Protein AF-A0A7X9HIR2-F1 (afdb_monomer)

Solvent-accessible surface area (backbone atoms only — not comparable to full-atom values): 11780 Å² total; per-residue (Å²): 135,84,83,78,77,83,75,76,78,82,76,54,71,68,56,54,49,52,51,52,50,50,50,48,51,51,51,52,52,48,46,69,74,40,45,84,54,50,58,45,48,54,49,11,54,54,50,23,62,62,45,44,62,55,25,50,51,46,19,71,75,68,69,45,57,67,62,59,24,42,50,50,53,53,50,53,51,51,51,50,51,52,50,52,46,51,56,50,51,51,51,52,51,51,53,54,48,53,50,52,51,49,52,51,51,52,52,53,48,52,43,51,55,50,53,57,48,48,72,47,69,50,71,62,80,98,44,80,47,63,63,75,66,57,67,58,56,47,53,51,54,52,59,66,46,52,60,56,55,51,50,56,51,49,50,53,50,48,53,52,51,49,51,53,53,51,48,54,52,50,49,50,20,51,49,55,13,48,52,54,50,55,69,48,70,82,48,84,86,62,82,85,67,85,80,66,91,85,55,67,68,65,62,60,72,78,107

Structure (mmCIF, N/CA/C/O backbone):
data_AF-A0A7X9HIR2-F1
#
_entry.id   AF-A0A7X9HIR2-F1
#
loop_
_atom_site.group_PDB
_atom_site.id
_atom_site.type_symbol
_atom_site.label_atom_id
_atom_site.label_alt_id
_atom_site.label_comp_id
_atom_site.label_asym_id
_atom_site.label_entity_id
_atom_site.label_seq_id
_atom_site.pdbx_PDB_ins_code
_atom_site.Cartn_x
_atom_site.Cartn_y
_atom_site.Cartn_z
_atom_site.occupancy
_atom_site.B_iso_or_equiv
_atom_site.auth_seq_id
_atom_site.auth_comp_id
_atom_site.auth_asym_id
_atom_site.auth_atom_id
_atom_site.pdbx_PDB_model_num
ATOM 1 N N . MET A 1 1 ? 48.946 3.876 -47.981 1.00 42.81 1 MET A N 1
ATOM 2 C CA . MET A 1 1 ? 48.935 4.776 -46.813 1.00 42.81 1 MET A CA 1
ATOM 3 C C . MET A 1 1 ? 48.193 3.998 -45.749 1.00 42.81 1 MET A C 1
ATOM 5 O O . MET A 1 1 ? 47.007 3.773 -45.919 1.00 42.81 1 MET A O 1
ATOM 9 N N . GLU A 1 2 ? 48.935 3.411 -44.814 1.00 46.69 2 GLU A N 1
ATOM 10 C CA . GLU A 1 2 ? 48.408 2.458 -43.832 1.00 46.69 2 GLU A CA 1
ATOM 11 C C . GLU A 1 2 ? 47.731 3.237 -42.696 1.00 46.69 2 GLU A C 1
ATOM 13 O O . GLU A 1 2 ? 48.403 3.999 -41.993 1.00 46.69 2 GLU A O 1
ATOM 18 N N . ASP A 1 3 ? 46.418 3.076 -42.529 1.00 51.34 3 ASP A N 1
ATOM 19 C CA . ASP A 1 3 ? 45.686 3.624 -41.388 1.00 51.34 3 ASP A CA 1
ATOM 20 C C . ASP A 1 3 ? 46.125 2.889 -40.116 1.00 51.34 3 ASP A C 1
ATOM 22 O O . ASP A 1 3 ? 45.810 1.719 -39.896 1.00 51.34 3 ASP A O 1
ATOM 26 N N . LYS A 1 4 ? 46.897 3.574 -39.266 1.00 51.81 4 LYS A N 1
ATOM 27 C CA . LYS A 1 4 ? 47.210 3.095 -37.918 1.00 51.81 4 LYS A CA 1
ATOM 28 C C . LYS A 1 4 ? 45.944 3.164 -37.072 1.00 51.81 4 LYS A C 1
ATOM 30 O O . LYS A 1 4 ? 45.577 4.236 -36.595 1.00 51.81 4 LYS A O 1
ATOM 35 N N . GLU A 1 5 ? 45.318 2.013 -36.848 1.00 58.28 5 GLU A N 1
ATOM 36 C CA . GLU A 1 5 ? 44.303 1.850 -35.812 1.00 58.28 5 GLU A CA 1
ATOM 37 C C . GLU A 1 5 ? 44.867 2.333 -34.466 1.00 58.28 5 GLU A C 1
ATOM 39 O O . GLU A 1 5 ? 45.879 1.836 -33.962 1.00 58.28 5 GLU A O 1
ATOM 44 N N . THR A 1 6 ? 44.240 3.354 -33.886 1.00 54.66 6 THR A N 1
ATOM 45 C CA . THR A 1 6 ? 44.627 3.914 -32.590 1.00 54.66 6 THR A CA 1
ATOM 46 C C . THR A 1 6 ? 44.191 2.965 -31.476 1.00 54.66 6 THR A C 1
ATOM 48 O O . THR A 1 6 ? 43.109 3.101 -30.904 1.00 54.66 6 THR A O 1
ATOM 51 N N . ILE A 1 7 ? 45.032 1.975 -31.178 1.00 63.53 7 ILE A N 1
ATOM 52 C CA . ILE A 1 7 ? 44.844 1.053 -30.057 1.00 63.53 7 ILE A CA 1
ATOM 53 C C . ILE A 1 7 ? 44.971 1.862 -28.760 1.00 63.53 7 ILE A C 1
ATOM 55 O O . ILE A 1 7 ? 46.018 2.441 -28.468 1.00 63.53 7 ILE A O 1
ATOM 59 N N . SER A 1 8 ? 43.879 1.939 -27.999 1.00 57.78 8 SER A N 1
ATOM 60 C CA . SER A 1 8 ? 43.839 2.678 -26.734 1.00 57.78 8 SER A CA 1
ATOM 61 C C . SER A 1 8 ? 44.830 2.070 -25.728 1.00 57.78 8 SER A C 1
ATOM 63 O O . SER A 1 8 ? 44.854 0.846 -25.571 1.00 57.78 8 SER A O 1
ATOM 65 N N . PRO A 1 9 ? 45.656 2.879 -25.039 1.00 73.31 9 PRO A N 1
ATOM 66 C CA . PRO A 1 9 ? 46.687 2.366 -24.145 1.00 73.31 9 PRO A CA 1
ATOM 67 C C . PRO A 1 9 ? 46.076 1.606 -22.952 1.00 73.31 9 PRO A C 1
ATOM 69 O O . PRO A 1 9 ? 45.093 2.071 -22.361 1.00 73.31 9 PRO A O 1
ATOM 72 N N . PRO A 1 10 ? 46.644 0.447 -22.561 1.00 73.38 10 PRO A N 1
ATOM 73 C CA . PRO A 1 10 ? 46.116 -0.351 -21.463 1.00 73.38 10 PRO A CA 1
ATOM 74 C C . PRO A 1 10 ? 46.266 0.398 -20.136 1.00 73.38 10 PRO A C 1
ATOM 76 O O . PRO A 1 10 ? 47.338 0.899 -19.800 1.00 73.38 10 PRO A O 1
ATOM 79 N N . TRP A 1 11 ? 45.178 0.474 -19.368 1.00 79.62 11 TRP A N 1
ATOM 80 C CA . TRP A 1 11 ? 45.161 1.218 -18.109 1.00 79.62 11 TRP A CA 1
ATOM 81 C C . TRP A 1 11 ? 46.137 0.623 -17.079 1.00 79.62 11 TRP A C 1
ATOM 83 O O . TRP A 1 11 ? 46.172 -0.607 -16.928 1.00 79.62 11 TRP A O 1
ATOM 93 N N . PRO A 1 12 ? 46.863 1.463 -16.312 1.00 84.38 12 PRO A N 1
ATOM 94 C CA . PRO A 1 12 ? 47.686 1.010 -15.195 1.00 84.38 12 PRO A CA 1
ATOM 95 C C . PRO A 1 12 ? 46.851 0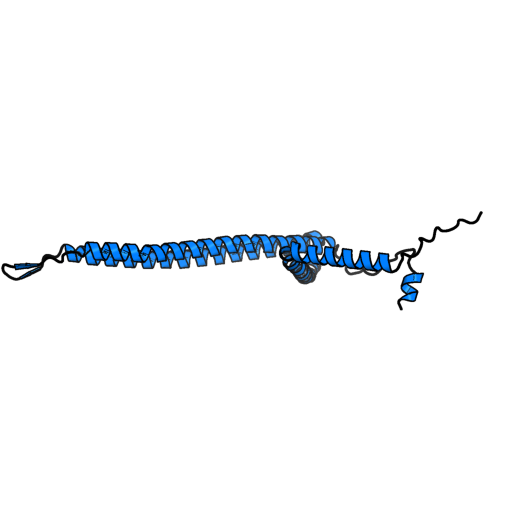.233 -14.169 1.00 84.38 12 PRO A C 1
ATOM 97 O O . PRO A 1 12 ? 45.698 0.580 -13.900 1.00 84.38 12 PRO A O 1
ATOM 100 N N . ASN A 1 13 ? 47.436 -0.797 -13.552 1.00 83.25 13 ASN A N 1
ATOM 101 C CA . ASN A 1 13 ? 46.717 -1.663 -12.608 1.00 83.25 13 ASN A CA 1
ATOM 102 C C . ASN A 1 13 ? 46.154 -0.877 -11.405 1.00 83.25 13 ASN A C 1
ATOM 104 O O . ASN A 1 13 ? 45.033 -1.125 -10.967 1.00 83.25 13 ASN A O 1
ATOM 108 N N . SER A 1 14 ? 46.880 0.145 -10.941 1.00 85.50 14 SER A N 1
ATOM 109 C CA . SER A 1 14 ? 46.438 1.058 -9.880 1.00 85.50 14 SER A CA 1
ATOM 110 C C . SER A 1 14 ? 45.197 1.869 -10.271 1.00 85.50 14 SER A C 1
ATOM 112 O O . SER A 1 14 ? 44.303 2.056 -9.450 1.00 85.50 14 SER A O 1
ATOM 114 N N . THR A 1 15 ? 45.097 2.303 -11.534 1.00 88.38 15 THR A N 1
ATOM 115 C CA . THR A 1 15 ? 43.920 3.016 -12.057 1.00 88.38 15 THR A CA 1
ATOM 116 C C . THR A 1 15 ? 42.713 2.090 -12.123 1.00 88.38 15 THR A C 1
ATOM 118 O O . THR A 1 15 ? 41.628 2.475 -11.700 1.00 88.38 15 THR A O 1
ATOM 121 N N . LYS A 1 16 ? 42.897 0.842 -12.575 1.00 88.44 16 LYS A N 1
ATOM 122 C CA . LYS A 1 16 ? 41.829 -0.172 -12.563 1.00 88.44 16 LYS A CA 1
ATOM 123 C C . LYS A 1 16 ? 41.319 -0.431 -11.145 1.00 88.44 16 LYS A C 1
ATOM 125 O O . LYS A 1 16 ? 40.111 -0.480 -10.941 1.00 88.44 16 LYS A O 1
ATOM 130 N N . MET A 1 17 ? 42.224 -0.542 -10.170 1.00 91.94 17 MET A N 1
ATOM 131 C CA . MET A 1 17 ? 41.868 -0.786 -8.770 1.00 91.94 17 MET A CA 1
ATOM 132 C C . MET A 1 17 ? 41.121 0.402 -8.152 1.00 91.94 17 MET A C 1
ATOM 134 O O . MET A 1 17 ? 40.104 0.209 -7.492 1.00 91.94 17 MET A O 1
ATOM 138 N N . LEU A 1 18 ? 41.574 1.631 -8.423 1.00 94.38 18 LEU A N 1
ATOM 139 C CA . LEU A 1 18 ? 40.907 2.850 -7.969 1.00 94.38 18 LEU A CA 1
ATOM 140 C C . LEU A 1 18 ? 39.507 2.990 -8.578 1.00 94.38 18 LEU A C 1
ATOM 142 O O . LEU A 1 18 ? 38.557 3.281 -7.856 1.00 94.38 18 LEU A O 1
ATOM 146 N N . VAL A 1 19 ? 39.358 2.749 -9.883 1.00 94.06 19 VAL A N 1
ATOM 147 C CA . VAL A 1 19 ? 38.056 2.792 -10.566 1.00 94.06 19 VAL A CA 1
ATOM 148 C C . VAL A 1 19 ? 37.128 1.705 -10.031 1.00 94.06 19 VAL A C 1
ATOM 150 O O . VAL A 1 19 ? 35.981 2.006 -9.717 1.00 94.06 19 VAL A O 1
ATOM 153 N N . ALA A 1 20 ? 37.613 0.472 -9.860 1.00 93.81 20 ALA A N 1
ATOM 154 C CA . ALA A 1 20 ? 36.819 -0.621 -9.302 1.00 93.81 20 ALA A CA 1
ATOM 155 C C . ALA A 1 20 ? 36.354 -0.316 -7.870 1.00 93.81 20 ALA A C 1
ATOM 157 O O . ALA A 1 20 ? 35.182 -0.506 -7.559 1.00 93.81 20 ALA A O 1
ATOM 158 N N . LEU A 1 21 ? 37.238 0.217 -7.020 1.00 96.19 21 LEU A N 1
ATOM 159 C CA . LEU A 1 21 ? 36.894 0.610 -5.654 1.00 96.19 21 LEU A CA 1
ATOM 160 C C . LEU A 1 21 ? 35.890 1.767 -5.638 1.00 96.19 21 LEU A C 1
ATOM 162 O O . LEU A 1 21 ? 34.917 1.730 -4.892 1.00 96.19 21 LEU A O 1
ATOM 166 N N . THR A 1 22 ? 36.091 2.771 -6.490 1.00 96.12 22 THR A N 1
ATOM 167 C CA . THR A 1 22 ? 35.182 3.921 -6.596 1.00 96.12 22 THR A CA 1
ATOM 168 C C . THR A 1 22 ? 33.803 3.473 -7.076 1.00 96.12 22 THR A C 1
ATOM 170 O O . THR A 1 22 ? 32.791 3.863 -6.501 1.00 96.12 22 THR A O 1
ATOM 173 N N . LEU A 1 23 ? 33.747 2.593 -8.078 1.00 96.31 23 LEU A N 1
ATOM 174 C CA . LEU A 1 23 ? 32.507 2.018 -8.593 1.00 96.31 23 LEU A CA 1
ATOM 175 C C . LEU A 1 23 ? 31.813 1.135 -7.548 1.00 96.31 23 LEU A C 1
ATOM 177 O O . LEU A 1 23 ? 30.598 1.219 -7.406 1.00 96.31 23 LEU A O 1
ATOM 181 N N . LEU A 1 24 ? 32.566 0.357 -6.764 1.00 97.12 24 LEU A N 1
ATOM 182 C CA . LEU A 1 24 ? 32.036 -0.417 -5.640 1.00 97.12 24 LEU A CA 1
ATOM 183 C C . LEU A 1 24 ? 31.419 0.495 -4.571 1.00 97.12 24 LEU A C 1
ATOM 185 O O . LEU A 1 24 ? 30.309 0.232 -4.120 1.00 97.12 24 LEU A O 1
ATOM 189 N N . VAL A 1 25 ? 32.099 1.583 -4.196 1.00 97.19 25 VAL A N 1
ATOM 190 C CA . VAL A 1 25 ? 31.575 2.568 -3.235 1.00 97.19 25 VAL A CA 1
ATOM 191 C C . VAL A 1 25 ? 30.314 3.239 -3.776 1.00 97.19 25 VAL A C 1
ATOM 193 O O . VAL A 1 25 ? 29.342 3.365 -3.037 1.00 97.19 25 VAL A O 1
ATOM 196 N N . ILE A 1 26 ? 30.287 3.615 -5.060 1.00 96.25 26 ILE A N 1
ATOM 197 C CA . ILE A 1 26 ? 29.095 4.186 -5.703 1.00 96.25 26 ILE A CA 1
ATOM 198 C C . ILE A 1 26 ? 27.945 3.178 -5.688 1.00 96.25 26 ILE A C 1
ATOM 200 O O . ILE A 1 26 ? 26.847 3.536 -5.275 1.00 96.25 26 ILE A O 1
ATOM 204 N N . LEU A 1 27 ? 28.178 1.925 -6.087 1.00 94.44 27 LEU A N 1
ATOM 205 C CA . LEU A 1 27 ? 27.151 0.883 -6.081 1.00 94.44 27 LEU A CA 1
ATOM 206 C C . LEU A 1 27 ? 26.644 0.589 -4.668 1.00 94.44 27 LEU A C 1
ATOM 208 O O . LEU A 1 27 ? 25.438 0.478 -4.482 1.00 94.44 27 LEU A O 1
ATOM 212 N N . ALA A 1 28 ? 27.526 0.511 -3.670 1.00 93.81 28 ALA A N 1
ATOM 213 C CA . ALA A 1 28 ? 27.140 0.318 -2.275 1.00 93.81 28 ALA A CA 1
ATOM 214 C C . ALA A 1 28 ? 26.328 1.510 -1.746 1.00 93.81 28 ALA A C 1
ATOM 216 O O . ALA A 1 28 ? 25.286 1.320 -1.122 1.00 93.81 28 ALA A O 1
ATOM 217 N N . ALA A 1 29 ? 26.752 2.741 -2.047 1.00 93.56 29 ALA A N 1
ATOM 218 C CA . ALA A 1 29 ? 26.019 3.949 -1.687 1.00 93.56 29 ALA A CA 1
ATOM 219 C C . ALA A 1 29 ? 24.641 3.996 -2.363 1.00 93.56 29 ALA A C 1
ATOM 221 O O . ALA A 1 29 ? 23.653 4.332 -1.715 1.00 93.56 29 ALA A O 1
ATOM 222 N N . LEU A 1 30 ? 24.556 3.613 -3.639 1.00 91.19 30 LEU A N 1
ATOM 223 C CA . LEU A 1 30 ? 23.308 3.540 -4.397 1.00 91.19 30 LEU A CA 1
ATOM 224 C C . LEU A 1 30 ? 22.403 2.438 -3.831 1.00 91.19 30 LEU A C 1
ATOM 226 O O . LEU A 1 30 ? 21.223 2.678 -3.600 1.00 91.19 30 LEU A O 1
ATOM 230 N N . PHE A 1 31 ? 22.954 1.272 -3.503 1.00 90.25 31 PHE A N 1
ATOM 231 C CA . PHE A 1 31 ? 22.222 0.182 -2.865 1.00 90.25 31 PHE A CA 1
ATOM 232 C C . PHE A 1 31 ? 21.626 0.614 -1.522 1.00 90.25 31 PHE A C 1
ATOM 234 O O . PHE A 1 31 ? 20.430 0.455 -1.307 1.00 90.25 31 PHE A O 1
ATOM 241 N N . ILE A 1 32 ? 22.416 1.246 -0.650 1.00 91.19 32 ILE A N 1
ATOM 242 C CA . ILE A 1 32 ? 21.943 1.749 0.649 1.00 91.19 32 ILE A CA 1
ATOM 243 C C . ILE A 1 32 ? 20.901 2.860 0.457 1.00 91.19 32 ILE A C 1
ATOM 245 O O . ILE A 1 32 ? 19.873 2.872 1.132 1.00 91.19 32 ILE A O 1
ATOM 249 N N . ARG A 1 33 ? 21.134 3.788 -0.480 1.00 91.44 33 ARG A N 1
ATOM 250 C CA . ARG A 1 33 ? 20.247 4.934 -0.727 1.00 91.44 33 ARG A CA 1
ATOM 251 C C . ARG A 1 33 ? 18.909 4.527 -1.342 1.00 91.44 33 ARG A C 1
ATOM 253 O O . ARG A 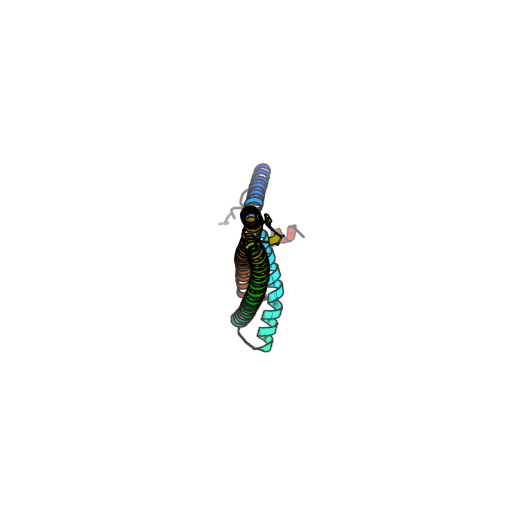1 33 ? 17.895 5.139 -1.017 1.00 91.44 33 ARG A O 1
ATOM 260 N N . PHE A 1 34 ? 18.906 3.525 -2.220 1.00 90.00 34 PHE A N 1
ATOM 261 C CA . PHE A 1 34 ? 17.743 3.108 -3.008 1.00 90.00 34 PHE A CA 1
ATOM 262 C C . PHE A 1 34 ? 17.191 1.731 -2.615 1.00 90.00 34 PHE A C 1
ATOM 264 O O . PHE A 1 34 ? 16.323 1.215 -3.317 1.00 90.00 34 PHE A O 1
ATOM 271 N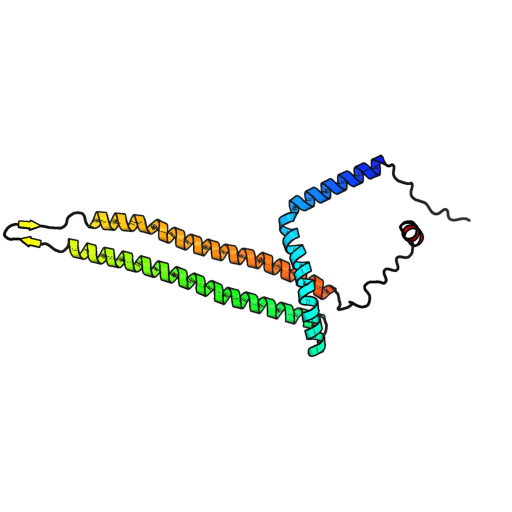 N . ASN A 1 35 ? 17.610 1.152 -1.484 1.00 87.69 35 ASN A N 1
ATOM 272 C CA . ASN A 1 35 ? 17.133 -0.159 -1.020 1.00 87.69 35 ASN A CA 1
ATOM 273 C C . ASN A 1 35 ? 15.594 -0.262 -0.988 1.00 87.69 35 ASN A C 1
ATOM 275 O O . ASN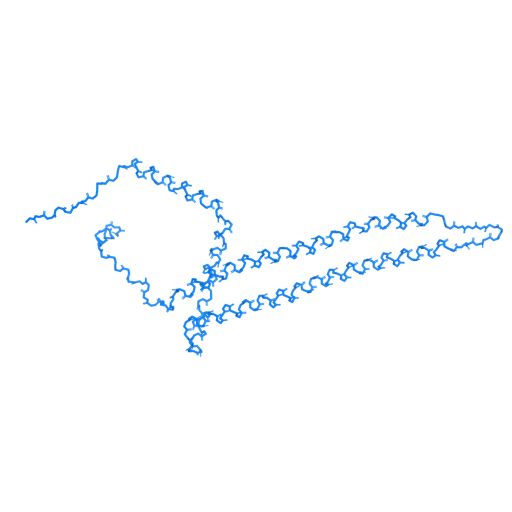 A 1 35 ? 15.021 -1.267 -1.403 1.00 87.69 35 ASN A O 1
ATOM 279 N N . ASN A 1 36 ? 14.918 0.824 -0.594 1.00 87.81 36 ASN A N 1
ATOM 280 C CA . ASN A 1 36 ? 13.454 0.899 -0.551 1.00 87.81 36 ASN A CA 1
ATOM 281 C C . ASN A 1 36 ? 12.784 0.757 -1.931 1.00 87.81 36 ASN A C 1
ATOM 283 O O . ASN A 1 36 ? 11.625 0.370 -1.999 1.00 87.81 36 ASN A O 1
ATOM 287 N N . VAL A 1 37 ? 13.490 1.068 -3.023 1.00 90.06 37 VAL A N 1
ATOM 288 C CA . VAL A 1 37 ? 12.994 0.945 -4.407 1.00 90.06 37 VAL A CA 1
ATOM 289 C C . VAL A 1 37 ? 13.458 -0.363 -5.049 1.00 90.06 37 VAL A C 1
ATOM 291 O O . VAL A 1 37 ? 12.739 -0.928 -5.872 1.00 90.06 37 VAL A O 1
ATOM 294 N N . LEU A 1 38 ? 14.624 -0.881 -4.647 1.00 90.81 38 LEU A N 1
ATOM 295 C CA . LEU A 1 38 ? 15.170 -2.136 -5.166 1.00 90.81 38 LEU A CA 1
ATOM 296 C C . LEU A 1 38 ? 14.238 -3.323 -4.911 1.00 90.81 38 LEU A C 1
ATOM 298 O O . LEU A 1 38 ? 14.001 -4.108 -5.827 1.00 90.81 38 LEU A O 1
ATOM 302 N N . VAL A 1 39 ? 13.668 -3.436 -3.708 1.00 91.31 39 VAL A N 1
ATOM 303 C CA . VAL A 1 39 ? 12.746 -4.537 -3.378 1.00 91.31 39 VAL A CA 1
ATOM 304 C C . VAL A 1 39 ? 11.491 -4.521 -4.278 1.00 91.31 39 VAL A C 1
ATOM 306 O O . VAL A 1 39 ? 11.239 -5.528 -4.945 1.00 91.31 39 VAL A O 1
ATOM 309 N N . PRO A 1 40 ? 10.736 -3.407 -4.399 1.00 93.62 40 PRO A N 1
ATOM 310 C CA . PRO A 1 40 ? 9.644 -3.281 -5.369 1.00 93.62 40 PRO A CA 1
ATOM 311 C C . PRO A 1 40 ? 10.061 -3.544 -6.817 1.00 93.62 40 PRO A C 1
ATOM 313 O O . PRO A 1 40 ? 9.305 -4.146 -7.575 1.00 93.62 40 PRO A O 1
ATOM 316 N N . LEU A 1 41 ? 11.261 -3.119 -7.216 1.00 94.50 41 LEU A N 1
ATOM 317 C CA . LEU A 1 41 ? 11.756 -3.337 -8.570 1.00 94.50 41 LEU A CA 1
ATOM 318 C C . LEU A 1 41 ? 11.930 -4.834 -8.862 1.00 94.50 41 LEU A C 1
ATOM 320 O O . LEU A 1 41 ? 11.425 -5.319 -9.871 1.00 94.50 41 LEU A O 1
ATOM 324 N N . VAL A 1 42 ? 12.574 -5.584 -7.962 1.00 94.38 42 VAL A N 1
ATOM 325 C CA . VAL A 1 42 ? 12.719 -7.047 -8.084 1.00 94.38 42 VAL A CA 1
ATOM 326 C C . VAL A 1 42 ? 11.350 -7.728 -8.124 1.00 94.38 42 VAL A C 1
ATOM 328 O O . VAL A 1 42 ? 11.117 -8.590 -8.971 1.00 94.38 42 VAL A O 1
ATOM 331 N N . LEU A 1 43 ? 10.411 -7.304 -7.274 1.00 95.81 43 LEU A N 1
ATOM 332 C CA . LEU A 1 43 ? 9.037 -7.804 -7.322 1.00 95.81 43 LEU A CA 1
ATOM 333 C C . LEU A 1 43 ? 8.362 -7.499 -8.662 1.00 95.81 43 LEU A C 1
ATOM 335 O O . LEU A 1 43 ? 7.670 -8.362 -9.191 1.00 95.81 43 LEU A O 1
ATOM 339 N N . ALA A 1 44 ? 8.588 -6.325 -9.253 1.00 96.25 44 ALA A N 1
ATOM 340 C CA . ALA A 1 44 ? 8.037 -5.982 -10.561 1.00 96.25 44 ALA A CA 1
ATOM 341 C C . ALA A 1 44 ? 8.548 -6.926 -11.657 1.00 96.25 44 ALA A C 1
ATOM 343 O O . ALA A 1 44 ? 7.753 -7.371 -12.487 1.00 96.25 44 ALA A O 1
ATOM 344 N N . PHE A 1 45 ? 9.835 -7.291 -11.617 1.00 95.00 45 PHE A N 1
ATOM 345 C CA . PHE A 1 45 ? 10.417 -8.311 -12.495 1.00 95.00 45 PHE A CA 1
ATOM 346 C C . PHE A 1 45 ? 9.770 -9.686 -12.282 1.00 95.00 45 PHE A C 1
ATOM 348 O O . PHE A 1 45 ? 9.386 -10.341 -13.252 1.00 95.00 45 PHE A O 1
ATOM 355 N N . MET A 1 46 ? 9.594 -10.114 -11.029 1.00 96.31 46 MET A N 1
ATOM 356 C CA . MET A 1 46 ? 8.936 -11.389 -10.712 1.00 96.31 46 MET A CA 1
ATOM 357 C C . MET A 1 46 ? 7.482 -11.418 -11.196 1.00 96.31 46 MET A C 1
ATOM 359 O O . MET A 1 46 ? 7.053 -12.379 -11.831 1.00 96.31 46 MET A O 1
ATOM 363 N N . VAL A 1 47 ? 6.729 -10.349 -10.939 1.00 95.94 47 VAL A N 1
ATOM 364 C CA . VAL A 1 47 ? 5.338 -10.203 -11.379 1.00 95.94 47 VAL A CA 1
ATOM 365 C C . VAL A 1 47 ? 5.258 -10.155 -12.904 1.00 95.94 47 VAL A C 1
ATOM 367 O O . VAL A 1 47 ? 4.382 -10.789 -13.480 1.00 95.94 47 VAL A O 1
ATOM 370 N N . ALA A 1 48 ? 6.190 -9.474 -13.576 1.00 95.06 48 ALA A N 1
ATOM 371 C CA . ALA A 1 48 ? 6.242 -9.430 -15.037 1.00 95.06 48 ALA A CA 1
ATOM 372 C C . ALA A 1 48 ? 6.452 -10.829 -15.623 1.00 95.06 48 ALA A C 1
ATOM 374 O O . ALA A 1 48 ? 5.737 -11.232 -16.541 1.00 95.06 48 ALA A O 1
ATOM 375 N N . TYR A 1 49 ? 7.385 -11.589 -15.048 1.00 92.94 49 TYR A N 1
ATOM 376 C CA . TYR A 1 49 ? 7.626 -12.976 -15.427 1.00 92.94 49 TYR A CA 1
ATOM 377 C C . TYR A 1 49 ? 6.388 -13.860 -15.211 1.00 92.94 49 TYR A C 1
ATOM 379 O O . TYR A 1 49 ? 6.059 -14.672 -16.071 1.00 92.94 49 TYR A O 1
ATOM 387 N N . LEU A 1 50 ? 5.659 -13.661 -14.107 1.00 94.56 50 LEU A N 1
ATOM 388 C CA . LEU A 1 50 ? 4.423 -14.389 -13.805 1.00 94.56 50 LEU A CA 1
ATOM 389 C C . LEU A 1 50 ? 3.270 -14.027 -14.759 1.00 94.56 50 LEU A C 1
ATOM 391 O O . LEU A 1 50 ? 2.503 -14.897 -15.167 1.00 94.56 50 LEU A O 1
ATOM 395 N N . ILE A 1 51 ? 3.132 -12.748 -15.113 1.00 93.88 51 ILE A N 1
ATOM 396 C CA . ILE A 1 51 ? 2.044 -12.242 -15.961 1.00 93.88 51 ILE A CA 1
ATOM 397 C C . ILE A 1 51 ? 2.280 -12.567 -17.436 1.00 93.88 51 ILE A C 1
ATOM 399 O O . ILE A 1 51 ? 1.316 -12.774 -18.174 1.00 93.88 51 ILE A O 1
ATOM 403 N N . TYR A 1 52 ? 3.535 -12.651 -17.875 1.00 91.88 52 TYR A N 1
ATOM 404 C CA . TYR A 1 52 ? 3.893 -12.959 -19.258 1.00 91.88 52 TYR A CA 1
ATOM 405 C C . TYR A 1 52 ? 3.127 -14.160 -19.862 1.00 91.88 52 TYR A C 1
ATOM 407 O O . TYR A 1 52 ? 2.459 -13.962 -20.882 1.00 91.88 52 TYR A O 1
ATOM 415 N N . PRO A 1 53 ? 3.129 -15.373 -19.262 1.00 90.69 53 PRO A N 1
ATOM 416 C CA . PRO A 1 53 ? 2.392 -16.515 -19.810 1.00 90.69 53 PRO A CA 1
ATOM 417 C C . PRO A 1 53 ? 0.873 -16.301 -19.821 1.00 90.69 53 PRO A C 1
ATOM 419 O O . PRO A 1 53 ? 0.190 -16.811 -20.706 1.00 90.69 53 PRO A O 1
ATOM 422 N N . ILE A 1 54 ? 0.333 -15.524 -18.878 1.00 92.44 54 ILE A N 1
ATOM 423 C CA . ILE A 1 54 ? -1.099 -15.196 -18.816 1.00 92.44 54 ILE A CA 1
ATOM 424 C C . ILE A 1 54 ? -1.475 -14.278 -19.986 1.00 92.44 54 ILE A C 1
ATOM 426 O O . ILE A 1 54 ? -2.485 -14.503 -20.657 1.00 92.44 54 ILE A O 1
ATOM 430 N N . ALA A 1 55 ? -0.648 -13.266 -20.261 1.00 90.19 55 ALA A N 1
ATOM 431 C CA . ALA A 1 55 ? -0.843 -12.355 -21.383 1.00 90.19 55 ALA A CA 1
ATOM 432 C C . ALA A 1 55 ? -0.713 -13.075 -22.734 1.00 90.19 55 ALA A C 1
ATOM 434 O O . ALA A 1 55 ? -1.516 -12.824 -23.636 1.00 90.19 55 ALA A O 1
ATOM 435 N N . ASP A 1 56 ? 0.242 -13.999 -22.870 1.00 89.88 56 ASP A N 1
ATOM 436 C CA . ASP A 1 56 ? 0.397 -14.793 -24.092 1.00 89.88 56 ASP A CA 1
ATOM 437 C C . ASP A 1 56 ? -0.756 -15.790 -24.279 1.00 89.88 56 ASP A C 1
ATOM 439 O O . ASP A 1 56 ? -1.329 -15.882 -25.364 1.00 89.88 56 ASP A O 1
ATOM 443 N N . PHE A 1 57 ? -1.209 -16.447 -23.208 1.00 89.75 57 PHE A N 1
ATOM 444 C CA . PHE A 1 57 ? -2.397 -17.301 -23.250 1.00 89.75 57 PHE A CA 1
ATOM 445 C C . PHE A 1 57 ? -3.645 -16.528 -23.695 1.00 89.75 57 PHE A C 1
ATOM 447 O O . PHE A 1 57 ? -4.398 -16.998 -24.555 1.00 89.75 57 PHE A O 1
ATOM 454 N N . LEU A 1 58 ? -3.851 -15.320 -23.157 1.00 90.12 58 LEU A N 1
ATOM 455 C CA . LEU A 1 58 ? -4.965 -14.461 -23.551 1.00 90.12 58 LEU A CA 1
ATOM 456 C C . LEU A 1 58 ? -4.863 -14.066 -25.027 1.00 90.12 58 LEU A C 1
ATOM 458 O O . LEU A 1 58 ? -5.855 -14.172 -25.752 1.00 90.12 58 LEU A O 1
ATOM 462 N N . ARG A 1 59 ? -3.670 -13.680 -25.492 1.00 89.19 59 ARG A N 1
ATOM 463 C CA . ARG A 1 59 ? -3.396 -13.368 -26.900 1.00 89.19 59 ARG A CA 1
ATOM 464 C C . ARG A 1 59 ? -3.730 -14.544 -27.814 1.00 89.19 59 ARG A C 1
ATOM 466 O O . ARG A 1 59 ? -4.409 -14.353 -28.820 1.00 89.19 59 ARG A O 1
ATOM 473 N N . LEU A 1 60 ? -3.286 -15.751 -27.469 1.00 86.88 60 LEU A N 1
ATOM 474 C CA . LEU A 1 60 ? -3.520 -16.958 -28.267 1.00 86.88 60 LEU A CA 1
ATOM 475 C C . LEU A 1 60 ? -5.012 -17.315 -28.342 1.00 86.88 60 LEU A C 1
ATOM 477 O O . LEU A 1 60 ? -5.501 -17.697 -29.404 1.00 86.88 60 LEU A O 1
ATOM 481 N N . LYS A 1 61 ? -5.753 -17.147 -27.240 1.00 91.69 61 LYS A N 1
ATOM 482 C CA . LYS A 1 61 ? -7.199 -17.416 -27.169 1.00 91.69 61 LYS A CA 1
ATOM 483 C C . LYS A 1 61 ? -8.047 -16.374 -27.901 1.00 91.69 61 LYS A C 1
ATOM 485 O O . LYS A 1 61 ? -9.017 -16.738 -28.558 1.00 91.69 61 LYS A O 1
ATOM 490 N N . THR A 1 62 ? -7.709 -15.092 -27.771 1.00 89.00 62 THR A N 1
ATOM 491 C CA . THR A 1 62 ? -8.551 -13.970 -28.235 1.00 89.00 62 THR A CA 1
ATOM 492 C C . THR A 1 62 ? -8.071 -13.322 -29.533 1.00 89.00 62 THR A C 1
ATOM 494 O O . THR A 1 62 ? -8.790 -12.508 -30.104 1.00 89.00 62 THR A O 1
ATOM 497 N N . LYS A 1 63 ? -6.880 -13.693 -30.028 1.00 89.62 63 LYS A N 1
ATOM 498 C CA . LYS A 1 63 ? -6.228 -13.136 -31.230 1.00 89.62 63 LYS A CA 1
ATOM 499 C C . LYS A 1 63 ? -6.008 -11.616 -31.177 1.00 89.62 63 LYS A C 1
ATOM 501 O O . LYS A 1 63 ? -5.853 -10.975 -32.214 1.00 89.62 63 LYS A O 1
ATOM 506 N N . LEU A 1 64 ? -5.981 -11.035 -29.979 1.00 89.12 64 LEU A N 1
ATOM 507 C CA . LEU A 1 64 ? -5.717 -9.613 -29.769 1.00 89.12 64 LEU A CA 1
ATOM 508 C C . LEU A 1 64 ? -4.233 -9.272 -29.999 1.00 89.12 64 LEU A C 1
ATOM 510 O O . LEU A 1 64 ? -3.365 -10.131 -29.821 1.00 89.12 64 LEU A O 1
ATOM 514 N N . PRO A 1 65 ? -3.898 -8.016 -30.353 1.00 90.75 65 PRO A N 1
ATOM 515 C CA . PRO A 1 65 ? -2.506 -7.584 -30.394 1.00 90.75 65 PRO A CA 1
ATOM 516 C C . PRO A 1 65 ? -1.867 -7.705 -29.000 1.00 90.75 65 PRO A C 1
ATOM 518 O O . PRO A 1 65 ? -2.549 -7.580 -27.978 1.00 90.75 65 PRO A O 1
ATOM 521 N N . TRP A 1 66 ? -0.548 -7.932 -28.955 1.00 89.06 66 TRP A N 1
ATOM 522 C CA . TRP A 1 66 ? 0.215 -8.140 -27.712 1.00 89.06 66 TRP A CA 1
ATOM 523 C C . TRP A 1 66 ? -0.113 -7.087 -26.649 1.00 89.06 66 TRP A C 1
ATOM 525 O O . TRP A 1 66 ? -0.529 -7.419 -25.543 1.00 89.06 66 TRP A O 1
ATOM 535 N N . THR A 1 67 ? -0.038 -5.809 -27.023 1.00 90.56 67 THR A N 1
ATOM 536 C CA . THR A 1 67 ? -0.292 -4.684 -26.119 1.00 90.56 67 THR A CA 1
ATOM 537 C C . THR A 1 67 ? -1.704 -4.689 -25.534 1.00 90.56 67 THR A C 1
ATOM 539 O O . THR A 1 67 ? -1.862 -4.370 -24.360 1.00 90.56 67 THR A O 1
ATOM 542 N N . ALA A 1 68 ? -2.724 -5.074 -26.310 1.00 92.00 68 ALA A N 1
ATOM 543 C CA . ALA A 1 68 ? -4.096 -5.148 -25.809 1.00 92.00 68 ALA A CA 1
ATOM 544 C C . ALA A 1 68 ? -4.269 -6.306 -24.819 1.00 92.00 68 ALA A C 1
ATOM 546 O O . ALA A 1 68 ? -4.913 -6.135 -23.790 1.00 92.00 68 ALA A O 1
ATOM 547 N N . SER A 1 69 ? -3.643 -7.454 -25.092 1.00 93.12 69 SER A N 1
ATOM 548 C CA . SER A 1 69 ? -3.681 -8.609 -24.185 1.00 93.12 69 SER A CA 1
ATOM 549 C C . SER A 1 69 ? -3.032 -8.271 -22.843 1.00 93.12 69 SER A C 1
ATOM 551 O O . SER A 1 69 ? -3.629 -8.503 -21.795 1.00 93.12 69 SER A O 1
ATOM 553 N N . VAL A 1 70 ? -1.856 -7.635 -22.871 1.00 93.94 70 VAL A N 1
ATOM 554 C CA . VAL A 1 70 ? -1.177 -7.148 -21.662 1.00 93.94 70 VAL A CA 1
ATOM 555 C C . VAL A 1 70 ? -2.066 -6.147 -20.917 1.00 93.94 70 VAL A C 1
ATOM 557 O O . VAL A 1 70 ? -2.328 -6.335 -19.733 1.00 93.94 70 VAL A O 1
ATOM 560 N N . LEU A 1 71 ? -2.596 -5.126 -21.600 1.00 94.69 71 LEU A N 1
ATOM 561 C CA . LEU A 1 71 ? -3.456 -4.112 -20.980 1.00 94.69 71 LEU A CA 1
ATOM 562 C C . LEU A 1 71 ? -4.666 -4.732 -20.267 1.00 94.69 71 LEU A C 1
ATOM 564 O O . LEU A 1 71 ? -4.947 -4.369 -19.129 1.00 94.69 71 LEU A O 1
ATOM 568 N N . ILE A 1 72 ? -5.356 -5.677 -20.910 1.00 95.38 72 ILE A N 1
ATOM 569 C CA . ILE A 1 72 ? -6.534 -6.341 -20.340 1.00 95.38 72 ILE A CA 1
ATOM 570 C C . ILE A 1 72 ? -6.161 -7.122 -19.079 1.00 95.38 72 ILE A C 1
ATOM 572 O O . ILE A 1 72 ? -6.857 -7.002 -18.074 1.00 95.38 72 ILE A O 1
ATOM 576 N N . VAL A 1 73 ? -5.060 -7.882 -19.098 1.00 95.56 73 VAL A N 1
ATOM 577 C CA . VAL A 1 73 ? -4.619 -8.646 -17.920 1.00 95.56 73 VAL A CA 1
ATOM 578 C C . VAL A 1 73 ? -4.327 -7.715 -16.741 1.00 95.56 73 VAL A C 1
ATOM 580 O O . VAL A 1 73 ? -4.842 -7.943 -15.648 1.00 95.56 73 VAL A O 1
ATOM 583 N N . TYR A 1 74 ? -3.571 -6.634 -16.956 1.00 96.06 74 TYR A N 1
ATOM 584 C CA . TYR A 1 74 ? -3.282 -5.674 -15.884 1.00 96.06 74 TYR A CA 1
ATOM 585 C C . TYR A 1 74 ? -4.537 -4.942 -15.401 1.00 96.06 74 TYR A C 1
ATOM 587 O O . TYR A 1 74 ? -4.690 -4.743 -14.198 1.00 96.06 74 TYR A O 1
ATOM 595 N N . LEU A 1 75 ? -5.459 -4.585 -16.298 1.00 96.19 75 LEU A N 1
ATOM 596 C CA . LEU A 1 75 ? -6.724 -3.950 -15.928 1.00 96.19 75 LEU A CA 1
ATOM 597 C C . LEU A 1 75 ? -7.562 -4.863 -15.024 1.00 96.19 75 LEU A C 1
ATOM 599 O O . LEU A 1 75 ? -8.046 -4.418 -13.988 1.00 96.19 75 LEU A O 1
ATOM 603 N N . VAL A 1 76 ? -7.692 -6.145 -15.377 1.00 96.69 76 VAL A N 1
ATOM 604 C CA . VAL A 1 76 ? -8.416 -7.134 -14.564 1.00 96.69 76 VAL A CA 1
ATOM 605 C C . VAL A 1 76 ? -7.764 -7.298 -13.192 1.00 96.69 76 VAL A C 1
ATOM 607 O O . VAL A 1 76 ? -8.472 -7.311 -12.190 1.00 96.69 76 VAL A O 1
ATOM 610 N N . ILE A 1 77 ? -6.431 -7.365 -13.126 1.00 96.12 77 ILE A N 1
ATOM 611 C CA . ILE A 1 77 ? -5.694 -7.454 -11.857 1.00 96.12 77 ILE A CA 1
ATOM 612 C C . ILE A 1 77 ? -5.951 -6.219 -10.986 1.00 96.12 77 ILE A C 1
ATOM 614 O O . ILE A 1 77 ? -6.270 -6.362 -9.808 1.00 96.12 77 ILE A O 1
ATOM 618 N N . ILE A 1 78 ? -5.864 -5.013 -11.553 1.00 95.38 78 ILE A N 1
ATOM 619 C CA . ILE A 1 78 ? -6.120 -3.763 -10.823 1.00 95.38 78 ILE A CA 1
ATOM 620 C C . ILE A 1 78 ? -7.560 -3.727 -10.306 1.00 95.38 78 ILE A C 1
ATOM 622 O O . ILE A 1 78 ? -7.778 -3.426 -9.135 1.00 95.38 78 ILE A O 1
ATOM 626 N N . LEU A 1 79 ? -8.540 -4.071 -11.144 1.00 96.19 79 LEU A N 1
ATOM 627 C CA . LEU A 1 79 ? -9.945 -4.118 -10.737 1.00 96.19 79 LEU A CA 1
ATOM 628 C C . LEU A 1 79 ? -10.189 -5.161 -9.641 1.00 96.19 79 LEU A C 1
ATOM 630 O O . LEU A 1 79 ? -10.921 -4.879 -8.696 1.00 96.19 79 LEU A O 1
ATOM 634 N N . ALA A 1 80 ? -9.551 -6.330 -9.726 1.00 95.56 80 ALA A N 1
ATOM 635 C CA . ALA A 1 80 ? -9.637 -7.356 -8.694 1.00 95.56 80 ALA A CA 1
ATOM 636 C C . ALA A 1 80 ? -9.054 -6.863 -7.361 1.00 95.56 80 ALA A C 1
ATOM 638 O O . ALA A 1 80 ? -9.691 -7.016 -6.323 1.00 95.56 80 ALA A O 1
ATOM 639 N N . ILE A 1 81 ? -7.887 -6.214 -7.384 1.00 93.69 81 ILE A N 1
ATOM 640 C CA . ILE A 1 81 ? -7.249 -5.643 -6.190 1.00 93.69 81 ILE A CA 1
ATOM 641 C C . ILE A 1 81 ? -8.124 -4.551 -5.571 1.00 93.69 81 ILE A C 1
ATOM 643 O O . ILE A 1 81 ? -8.370 -4.578 -4.367 1.00 93.69 81 ILE A O 1
ATOM 647 N N . LEU A 1 82 ? -8.626 -3.610 -6.376 1.00 92.56 82 LEU A N 1
ATOM 648 C CA . LEU A 1 82 ? -9.507 -2.544 -5.895 1.00 92.56 82 LEU A CA 1
ATOM 649 C C . LEU A 1 82 ? -10.809 -3.113 -5.324 1.00 92.56 82 LEU A C 1
ATOM 651 O O . LEU A 1 82 ? -11.238 -2.686 -4.257 1.00 92.56 82 LEU A O 1
ATOM 655 N N . GLY A 1 83 ? -11.402 -4.109 -5.985 1.00 93.44 83 GLY A N 1
ATOM 656 C CA . GLY A 1 83 ? -12.590 -4.803 -5.493 1.00 93.44 83 GLY A CA 1
ATOM 657 C C . GLY A 1 83 ? -12.347 -5.480 -4.144 1.00 93.44 83 GLY A C 1
ATOM 658 O O . GLY A 1 83 ? -13.128 -5.289 -3.214 1.00 93.44 83 GLY A O 1
ATOM 659 N N . LEU A 1 84 ? -11.232 -6.203 -4.004 1.00 92.00 84 LEU A N 1
ATOM 660 C CA . LEU A 1 84 ? -10.836 -6.845 -2.748 1.00 92.00 84 LEU A CA 1
ATOM 661 C C . LEU A 1 84 ? -10.554 -5.829 -1.637 1.00 92.00 84 LEU A C 1
ATOM 663 O O . LEU A 1 84 ? -10.917 -6.072 -0.491 1.00 92.00 84 LEU A O 1
ATOM 667 N N . LEU A 1 85 ? -9.945 -4.689 -1.957 1.00 88.62 85 LEU A N 1
ATOM 668 C CA . LEU A 1 85 ? -9.650 -3.645 -0.976 1.00 88.62 85 LEU A CA 1
ATOM 669 C C . LEU A 1 85 ? -10.890 -2.894 -0.519 1.00 88.62 85 LEU A C 1
ATOM 671 O O . LEU A 1 85 ? -11.020 -2.628 0.670 1.00 88.62 85 LEU A O 1
ATOM 675 N N . VAL A 1 86 ? -11.808 -2.567 -1.427 1.00 88.31 86 VAL A N 1
ATOM 676 C CA . VAL A 1 86 ? -13.085 -1.952 -1.050 1.00 88.31 86 VAL A CA 1
ATOM 677 C C . VAL A 1 86 ? -13.886 -2.932 -0.199 1.00 88.31 86 VAL A C 1
ATOM 679 O O . VAL A 1 86 ? -14.362 -2.562 0.872 1.00 88.31 86 VAL A O 1
ATOM 682 N N . TRP A 1 87 ? -13.978 -4.195 -0.620 1.00 88.38 87 TRP A N 1
ATOM 683 C CA . TRP A 1 87 ? -14.719 -5.207 0.127 1.00 88.38 87 TRP A CA 1
ATOM 684 C C . TRP A 1 87 ? -14.100 -5.479 1.507 1.00 88.38 87 TRP A C 1
ATOM 686 O O . TRP A 1 87 ? -14.801 -5.443 2.520 1.00 88.38 87 TRP A O 1
ATOM 696 N N . GLY A 1 88 ? -12.782 -5.680 1.569 1.00 85.50 88 GLY A N 1
ATOM 697 C CA . GLY A 1 88 ? -12.057 -5.928 2.815 1.00 85.50 88 GLY A CA 1
ATOM 698 C C . GLY A 1 88 ? -11.999 -4.704 3.732 1.00 85.50 88 GLY A C 1
ATOM 699 O O . GLY A 1 88 ? -12.252 -4.816 4.929 1.00 85.50 88 GLY A O 1
ATOM 700 N N . GLY A 1 89 ? -11.727 -3.520 3.182 1.00 83.81 89 GLY A N 1
ATOM 701 C CA . GLY A 1 89 ? -11.599 -2.271 3.935 1.00 83.81 89 GLY A CA 1
ATOM 702 C C . GLY A 1 89 ? -12.909 -1.823 4.580 1.00 83.81 89 GLY A C 1
ATOM 703 O O . GLY A 1 89 ? -12.918 -1.436 5.753 1.00 83.81 89 GLY A O 1
ATOM 704 N N . LEU A 1 90 ? -14.029 -1.937 3.856 1.00 83.38 90 LEU A N 1
ATOM 705 C CA . LEU A 1 90 ? -15.354 -1.657 4.414 1.00 83.38 90 LEU A CA 1
ATOM 706 C C . LEU A 1 90 ? -15.700 -2.632 5.543 1.00 83.38 90 LEU A C 1
ATOM 708 O O . LEU A 1 90 ? -16.162 -2.193 6.593 1.00 83.38 90 LEU A O 1
ATOM 712 N N . SER A 1 91 ? -15.423 -3.930 5.369 1.00 86.06 91 SER A N 1
ATOM 713 C CA . SER A 1 91 ? -15.716 -4.940 6.394 1.00 86.06 91 SER A CA 1
ATOM 714 C C . SER A 1 91 ? -14.983 -4.658 7.704 1.00 86.06 91 SER A C 1
ATOM 716 O O . SER A 1 91 ? -15.600 -4.694 8.765 1.00 86.06 91 SER A O 1
ATOM 718 N N . ILE A 1 92 ? -13.686 -4.342 7.643 1.00 86.44 92 ILE A N 1
ATOM 719 C CA . ILE A 1 92 ? -12.873 -4.074 8.839 1.00 86.44 92 ILE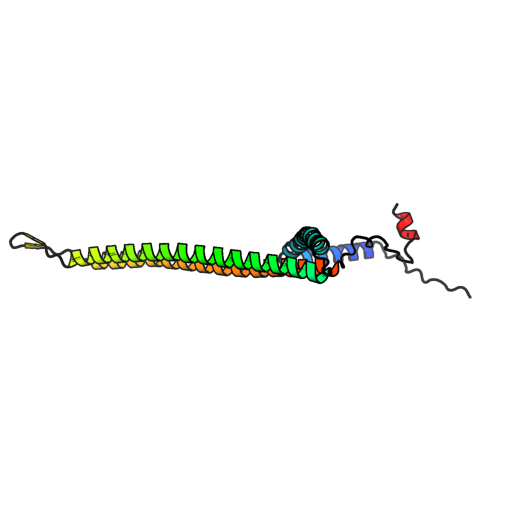 A CA 1
ATOM 720 C C . ILE A 1 92 ? -13.359 -2.806 9.548 1.00 86.44 92 ILE A C 1
ATOM 722 O O . ILE A 1 92 ? -13.525 -2.799 10.767 1.00 86.44 92 ILE A O 1
ATOM 726 N N . THR A 1 93 ? -13.631 -1.746 8.784 1.00 86.38 93 THR A N 1
ATOM 727 C CA . THR A 1 93 ? -14.067 -0.458 9.342 1.00 86.38 93 THR A CA 1
ATOM 728 C C . THR A 1 93 ? -15.422 -0.588 10.031 1.00 86.38 93 THR A C 1
ATOM 730 O O . THR A 1 93 ? -15.580 -0.139 11.164 1.00 86.38 93 THR A O 1
ATOM 733 N N . VAL A 1 94 ? -16.383 -1.255 9.383 1.00 88.31 94 VAL A N 1
ATOM 734 C CA . VAL A 1 94 ? -17.711 -1.515 9.957 1.00 88.31 94 VAL A CA 1
ATOM 735 C C . VAL A 1 94 ? -17.607 -2.419 11.184 1.00 88.31 94 VAL A C 1
ATOM 737 O O . VAL A 1 94 ? -18.259 -2.157 12.188 1.00 88.31 94 VAL A O 1
ATOM 740 N N . GLN A 1 95 ? -16.770 -3.456 11.148 1.00 87.25 95 GLN A N 1
ATOM 741 C CA . GLN A 1 95 ? -16.621 -4.387 12.267 1.00 87.25 95 GLN A CA 1
ATOM 742 C C . GLN A 1 95 ? -16.041 -3.711 13.516 1.00 87.25 95 GLN A C 1
ATOM 744 O O . GLN A 1 95 ? -16.571 -3.896 14.611 1.00 87.25 95 GLN A O 1
ATOM 749 N N . ILE A 1 96 ? -14.997 -2.894 13.355 1.00 86.94 96 ILE A N 1
ATOM 750 C CA . ILE A 1 96 ? -14.409 -2.128 14.461 1.00 86.94 96 ILE A CA 1
ATOM 751 C C . ILE A 1 96 ? -15.382 -1.040 14.931 1.00 86.94 96 ILE A C 1
ATOM 753 O O . ILE A 1 96 ? -15.574 -0.884 16.135 1.00 86.94 96 ILE A O 1
ATOM 757 N N . GLY A 1 97 ? -16.044 -0.338 14.006 1.00 87.00 97 GLY A N 1
ATOM 758 C CA . GLY A 1 97 ? -17.059 0.670 14.321 1.00 87.00 97 GLY A CA 1
ATOM 759 C C . GLY A 1 97 ? -18.210 0.104 15.155 1.00 87.00 97 GLY A C 1
ATOM 760 O O . GLY A 1 97 ? -18.529 0.647 16.205 1.00 87.00 97 GLY A O 1
ATOM 761 N N . ASN A 1 98 ? -18.753 -1.053 14.772 1.00 90.38 98 ASN A N 1
ATOM 762 C CA . ASN A 1 98 ? -19.807 -1.732 15.530 1.00 90.38 98 ASN A CA 1
ATOM 763 C C . ASN A 1 98 ? -19.353 -2.116 16.945 1.00 90.38 98 ASN A C 1
ATOM 765 O O . ASN A 1 98 ? -20.146 -2.062 17.882 1.00 90.38 98 ASN A O 1
ATOM 769 N N . MET A 1 99 ? -18.087 -2.510 17.111 1.00 87.38 99 MET A N 1
ATOM 770 C CA . MET A 1 99 ? -17.534 -2.839 18.424 1.00 87.38 99 MET A CA 1
ATOM 771 C C . MET A 1 99 ? -17.378 -1.586 19.294 1.00 87.38 99 MET A C 1
ATOM 773 O O . MET A 1 99 ? -17.753 -1.610 20.465 1.00 87.38 99 MET A O 1
ATOM 777 N N . ILE A 1 100 ? -16.900 -0.480 18.712 1.00 87.44 100 ILE A N 1
ATOM 778 C CA . ILE A 1 100 ? -16.847 0.838 19.364 1.00 87.44 100 ILE A CA 1
ATOM 779 C C . ILE A 1 100 ? -18.251 1.266 19.804 1.00 87.44 100 ILE A C 1
ATOM 781 O O . ILE A 1 100 ? -18.442 1.630 20.964 1.00 87.44 100 ILE A O 1
ATOM 785 N N . ASP A 1 101 ? -19.239 1.166 18.916 1.00 90.38 101 ASP A N 1
ATOM 786 C CA . ASP A 1 101 ? -20.628 1.529 19.198 1.00 90.38 101 ASP A CA 1
ATOM 787 C C . ASP A 1 101 ? -21.245 0.643 20.282 1.00 90.38 101 ASP A C 1
ATOM 789 O O . ASP A 1 101 ? -21.968 1.138 21.146 1.00 90.38 101 ASP A O 1
ATOM 793 N N . PHE A 1 102 ? -20.960 -0.661 20.268 1.00 89.50 102 PHE A N 1
ATOM 794 C CA . PHE A 1 102 ? -21.424 -1.595 21.290 1.00 89.50 102 PHE A CA 1
ATOM 795 C C . PHE A 1 102 ? -20.848 -1.256 22.667 1.00 89.50 102 PHE A C 1
ATOM 797 O O . PHE A 1 102 ? -21.595 -1.192 23.645 1.00 89.50 102 PHE A O 1
ATOM 804 N N . ILE A 1 103 ? -19.541 -0.993 22.748 1.00 86.94 103 ILE A N 1
ATOM 805 C CA . ILE A 1 103 ? -18.876 -0.599 23.996 1.00 86.94 103 ILE A CA 1
ATOM 806 C C . ILE A 1 103 ? -19.422 0.749 24.476 1.00 86.94 103 ILE A C 1
ATOM 808 O O . ILE A 1 103 ? -19.791 0.875 25.640 1.00 86.94 103 ILE A O 1
ATOM 812 N N . SER A 1 104 ? -19.551 1.728 23.578 1.00 87.12 104 SER A N 1
ATOM 813 C CA . SER A 1 104 ? -20.093 3.057 23.882 1.00 87.12 104 SER A CA 1
ATOM 814 C C . SER A 1 104 ? -21.521 2.987 24.426 1.00 87.12 104 SER A C 1
ATOM 816 O O . SER A 1 104 ? -21.807 3.530 25.493 1.00 87.12 104 SER A O 1
ATOM 818 N N . LYS A 1 105 ? -22.405 2.229 23.767 1.00 90.62 105 LYS A N 1
ATOM 819 C CA . LYS A 1 105 ? -23.778 1.999 24.241 1.00 90.62 105 LYS A CA 1
ATOM 820 C C . LYS A 1 105 ? -23.812 1.258 25.572 1.00 90.62 105 LYS A C 1
ATOM 822 O O . LYS A 1 105 ? -24.597 1.626 26.434 1.00 90.62 105 LYS A O 1
ATOM 827 N N . SER A 1 106 ? -22.959 0.253 25.761 1.00 89.00 106 SER A N 1
ATOM 828 C CA . SER A 1 106 ? -22.890 -0.494 27.022 1.00 89.00 106 SER A CA 1
ATOM 829 C C . SER A 1 106 ? -22.482 0.414 28.182 1.00 89.00 106 SER A C 1
ATOM 831 O O . SER A 1 106 ? -23.125 0.398 29.225 1.00 89.00 106 SER A O 1
ATOM 833 N N . ILE A 1 107 ? -21.473 1.265 27.979 1.00 86.38 107 ILE A N 1
ATOM 834 C CA . ILE A 1 107 ? -21.041 2.248 28.978 1.00 86.38 107 ILE A CA 1
ATOM 835 C C . ILE A 1 107 ? -22.153 3.269 29.242 1.00 86.38 107 ILE A C 1
ATOM 837 O O . ILE A 1 107 ? -22.478 3.517 30.398 1.00 86.38 107 ILE A O 1
ATOM 841 N N . SER A 1 108 ? -22.782 3.818 28.200 1.00 86.94 108 SER A N 1
ATOM 842 C CA . SER A 1 108 ? -23.878 4.785 28.354 1.00 86.94 108 SER A CA 1
ATOM 843 C C . SER A 1 108 ? -25.089 4.195 29.081 1.00 86.94 108 SER A C 1
ATOM 845 O O . SER A 1 108 ? -25.708 4.889 29.884 1.00 86.94 108 SER A O 1
ATOM 847 N N . ASN A 1 109 ? -25.429 2.931 28.822 1.00 89.38 109 ASN A N 1
ATOM 848 C CA . ASN A 1 109 ? -26.527 2.248 29.501 1.00 89.38 109 ASN A CA 1
ATOM 849 C C . ASN A 1 109 ? -26.204 2.038 30.983 1.00 89.38 109 ASN A C 1
ATOM 851 O O . ASN A 1 109 ? -27.033 2.362 31.827 1.00 89.38 109 ASN A O 1
ATOM 855 N N . LEU A 1 110 ? -24.983 1.589 31.304 1.00 86.00 110 LEU A N 1
ATOM 856 C CA . LEU A 1 110 ? -24.526 1.447 32.690 1.00 86.00 110 LEU A CA 1
ATOM 857 C C . LEU A 1 110 ? -24.571 2.782 33.443 1.00 86.00 110 LEU A C 1
ATOM 859 O O . LEU A 1 110 ? -25.018 2.831 34.584 1.00 86.00 110 LEU A O 1
ATOM 863 N N . GLN A 1 111 ? -24.152 3.878 32.807 1.00 83.19 111 GLN A N 1
ATOM 864 C CA . GLN A 1 111 ? -24.247 5.213 33.402 1.00 83.19 111 GLN A CA 1
ATOM 865 C C . GLN A 1 111 ? -25.702 5.625 33.658 1.00 83.19 111 GLN A C 1
ATOM 867 O O . GLN A 1 111 ? -25.994 6.169 34.718 1.00 83.19 111 GLN A O 1
ATOM 872 N N . GLY A 1 112 ? -26.613 5.340 32.722 1.00 82.75 112 GLY A N 1
ATOM 873 C CA . GLY A 1 112 ? -28.045 5.595 32.890 1.00 82.75 112 GLY A CA 1
ATOM 874 C C . GLY A 1 112 ? -28.666 4.786 34.032 1.00 82.75 112 GLY A C 1
ATOM 875 O O . GLY A 1 112 ? -29.426 5.335 34.828 1.00 82.75 112 GLY A O 1
ATOM 876 N N . GLU A 1 113 ? -28.298 3.509 34.167 1.00 83.88 113 GLU A N 1
ATOM 877 C CA . GLU A 1 113 ? -28.722 2.666 35.290 1.00 83.88 113 GLU A CA 1
ATOM 878 C C . GLU A 1 113 ? -28.203 3.217 36.626 1.00 83.88 113 GLU A C 1
ATOM 880 O O . GLU A 1 113 ? -28.975 3.362 37.573 1.00 83.88 113 GLU A O 1
ATOM 885 N N . ILE A 1 114 ? -26.932 3.624 36.693 1.00 79.56 114 ILE A N 1
ATOM 886 C CA . ILE A 1 114 ? -26.344 4.238 37.894 1.00 79.56 114 ILE A CA 1
ATOM 887 C C . ILE A 1 114 ? -27.020 5.577 38.231 1.00 79.56 114 ILE A C 1
ATOM 889 O O . ILE A 1 114 ? -27.337 5.819 39.393 1.00 79.56 114 ILE A O 1
ATOM 893 N N . ALA A 1 115 ? -27.299 6.428 37.242 1.00 74.81 115 ALA A N 1
ATOM 894 C CA . ALA A 1 115 ? -27.992 7.701 37.456 1.00 74.81 115 ALA A CA 1
ATOM 895 C C . ALA A 1 115 ? -29.425 7.499 37.980 1.00 74.81 115 ALA A C 1
ATOM 897 O O . ALA A 1 115 ? -29.867 8.222 38.870 1.00 74.81 115 ALA A O 1
ATOM 898 N N . SER A 1 116 ? -30.132 6.470 37.504 1.00 75.38 116 SER A N 1
ATOM 899 C CA . SER A 1 116 ? -31.470 6.135 38.014 1.00 75.38 116 SER A CA 1
ATOM 900 C C . SER A 1 116 ? -31.464 5.665 39.480 1.00 75.38 116 SER A C 1
ATOM 902 O O . SER A 1 116 ? -32.431 5.879 40.214 1.00 75.38 116 SER A O 1
ATOM 904 N N . LEU A 1 117 ? -30.352 5.083 39.946 1.00 72.50 117 LEU A N 1
ATOM 905 C CA . LEU A 1 117 ? -30.158 4.706 41.350 1.00 72.50 117 LEU A CA 1
ATOM 906 C C . LEU A 1 117 ? -29.893 5.927 42.253 1.00 72.50 117 LEU A C 1
ATOM 908 O O . LEU A 1 117 ? -30.273 5.896 43.422 1.00 72.50 117 LEU A O 1
ATOM 912 N N . ASP A 1 118 ? -29.319 7.012 41.721 1.00 69.25 118 ASP A N 1
ATOM 913 C CA . ASP A 1 118 ? -29.076 8.279 42.443 1.00 69.25 118 ASP A CA 1
ATOM 914 C C . ASP A 1 118 ? -30.384 9.005 42.806 1.00 69.25 118 ASP A C 1
ATOM 916 O O . ASP A 1 118 ? -30.521 9.623 43.867 1.00 69.25 118 ASP A O 1
ATOM 920 N N . GLU A 1 119 ? -31.399 8.873 41.951 1.00 65.50 119 GLU A N 1
ATOM 921 C CA . GLU A 1 119 ? -32.736 9.426 42.188 1.00 65.50 119 GLU A CA 1
ATOM 922 C C . GLU A 1 119 ? -33.566 8.594 43.180 1.00 65.50 119 GLU A C 1
ATOM 924 O O . GLU A 1 119 ? -34.561 9.080 43.728 1.00 65.50 119 GLU A O 1
ATOM 929 N N . THR A 1 120 ? -33.151 7.357 43.468 1.00 64.12 120 THR A N 1
ATOM 930 C CA . THR A 1 120 ? -33.901 6.441 44.331 1.00 64.12 120 THR A CA 1
ATOM 931 C C . THR A 1 120 ? -33.631 6.748 45.807 1.00 64.12 120 THR A C 1
ATOM 933 O O . THR A 1 120 ? -32.629 6.331 46.388 1.00 64.12 120 THR A O 1
ATOM 936 N N . VAL A 1 121 ? -34.552 7.474 46.448 1.00 63.72 121 VAL A N 1
ATOM 937 C CA . VAL A 1 121 ? -34.528 7.701 47.903 1.00 63.72 121 VAL A CA 1
ATOM 938 C C . VAL A 1 121 ? -35.112 6.483 48.612 1.00 63.72 121 VAL A C 1
ATOM 940 O O . VAL A 1 121 ? -36.316 6.235 48.536 1.00 63.72 121 VAL A O 1
ATOM 943 N N . ILE A 1 122 ? -34.283 5.735 49.340 1.00 67.88 122 ILE A N 1
ATOM 944 C CA . ILE A 1 122 ? -34.767 4.625 50.165 1.00 67.88 122 ILE A CA 1
ATOM 945 C C . ILE A 1 122 ? -35.231 5.212 51.505 1.00 67.88 122 ILE A C 1
ATOM 947 O O . ILE A 1 122 ? -34.423 5.692 52.304 1.00 67.88 122 ILE A O 1
ATOM 951 N N . GLN A 1 123 ? -36.545 5.199 51.750 1.00 62.50 123 GLN A N 1
ATOM 952 C CA . GLN A 1 123 ? -37.123 5.560 53.048 1.00 62.50 123 GLN A CA 1
ATOM 953 C C . GLN A 1 123 ? -37.291 4.307 53.913 1.00 62.50 123 GLN A C 1
ATOM 955 O O . GLN A 1 123 ? -38.080 3.422 53.584 1.00 62.50 123 GLN A O 1
ATOM 960 N N . ILE A 1 124 ? -36.572 4.240 55.036 1.00 63.91 124 ILE A N 1
ATOM 961 C CA . ILE A 1 124 ? -36.749 3.205 56.064 1.00 63.91 124 ILE A CA 1
ATOM 962 C C . ILE A 1 124 ? -37.178 3.913 57.353 1.00 63.91 124 ILE A C 1
ATOM 964 O O . ILE A 1 124 ? -36.355 4.442 58.101 1.00 63.91 124 ILE A O 1
ATOM 968 N N . GLY A 1 125 ? -38.488 3.957 57.612 1.00 72.19 125 GLY A N 1
ATOM 969 C CA . GLY A 1 125 ? -39.040 4.695 58.755 1.00 72.19 125 GLY A CA 1
ATOM 970 C C . GLY A 1 125 ? -38.749 6.208 58.661 1.00 72.19 125 GLY A C 1
ATOM 971 O O . GLY A 1 125 ? -38.872 6.770 57.577 1.00 72.19 125 GLY A O 1
ATOM 972 N N . PRO A 1 126 ? -38.363 6.901 59.751 1.00 73.62 126 PRO A N 1
ATOM 973 C CA . PRO A 1 126 ? -38.050 8.337 59.722 1.00 73.62 126 PRO A CA 1
ATOM 974 C C . PRO A 1 126 ? -36.699 8.673 59.060 1.00 73.62 126 PRO A C 1
ATOM 976 O O . PRO A 1 126 ? -36.343 9.847 58.968 1.00 73.62 126 PRO A O 1
ATOM 979 N N . PHE A 1 127 ? -35.932 7.673 58.614 1.00 63.47 127 PHE A N 1
ATOM 980 C CA . PHE A 1 127 ? -34.619 7.865 58.005 1.00 63.47 127 PHE A CA 1
ATOM 981 C C . PHE A 1 127 ? -34.715 7.835 56.475 1.00 63.47 127 PHE A C 1
ATOM 983 O O . PHE A 1 127 ? -35.257 6.896 55.888 1.00 63.47 127 PHE A O 1
ATOM 990 N N . GLN A 1 128 ? -34.161 8.864 55.828 1.00 66.69 128 GLN A N 1
ATOM 991 C CA . GLN A 1 128 ? -34.008 8.943 54.375 1.00 66.69 128 GLN A CA 1
ATOM 992 C C . GLN A 1 128 ? -32.546 8.665 54.024 1.00 66.69 128 GLN A C 1
ATOM 994 O O . GLN A 1 128 ? -31.662 9.396 54.471 1.00 66.69 128 GLN A O 1
ATOM 999 N N . TYR A 1 129 ? -32.291 7.621 53.236 1.00 67.00 129 TYR A N 1
ATOM 1000 C CA . TYR A 1 129 ? -30.961 7.323 52.713 1.00 67.00 129 TYR A CA 1
ATOM 1001 C C . TYR A 1 129 ? -30.943 7.595 51.208 1.00 67.00 129 TYR A C 1
ATOM 1003 O O . TYR A 1 129 ? -31.739 7.031 50.454 1.00 67.00 129 TYR A O 1
ATOM 1011 N N . LYS A 1 130 ? -30.039 8.479 50.782 1.00 68.94 130 LYS A N 1
ATOM 1012 C CA . LYS A 1 130 ? -29.714 8.716 49.375 1.00 68.94 130 LYS A CA 1
ATOM 1013 C C . LYS A 1 130 ? -28.354 8.112 49.081 1.00 68.94 130 LYS A C 1
ATOM 1015 O O . LYS A 1 130 ? -27.420 8.296 49.866 1.00 68.94 130 LYS A O 1
ATOM 1020 N N . PHE A 1 131 ? -28.229 7.450 47.938 1.00 66.38 131 PHE A N 1
ATOM 1021 C CA . PHE A 1 131 ? -26.908 7.194 47.387 1.00 66.38 131 PHE A CA 1
ATOM 1022 C C . PHE A 1 131 ? -26.279 8.560 47.084 1.00 66.38 131 PHE A C 1
ATOM 1024 O O . PHE A 1 131 ? -26.900 9.414 46.467 1.00 66.38 131 PHE A O 1
ATOM 1031 N N . THR A 1 132 ? -25.109 8.823 47.658 1.00 66.06 132 THR A N 1
ATOM 1032 C CA . THR A 1 132 ? -24.362 10.075 47.479 1.00 66.06 132 THR A CA 1
ATOM 1033 C C . THR A 1 132 ? -23.082 9.716 46.723 1.00 66.06 132 THR A C 1
ATOM 1035 O O . THR A 1 132 ? -22.487 8.683 47.023 1.00 66.06 132 THR A O 1
ATOM 1038 N N . ASN A 1 133 ? -22.669 10.547 45.759 1.00 68.31 133 ASN A N 1
ATOM 1039 C CA . ASN A 1 133 ? -21.456 10.409 44.924 1.00 68.31 133 ASN A CA 1
ATOM 1040 C C . ASN A 1 133 ? -21.508 9.414 43.744 1.00 68.31 133 ASN A C 1
ATOM 1042 O O . ASN A 1 133 ? -20.467 9.092 43.172 1.00 68.31 133 ASN A O 1
ATOM 1046 N N . LEU A 1 134 ? -22.687 8.980 43.285 1.00 73.19 134 LEU A N 1
ATOM 1047 C CA . LEU A 1 134 ? -22.778 8.146 42.073 1.00 73.19 134 LEU A CA 1
ATOM 1048 C C . LEU A 1 134 ? -22.304 8.883 40.803 1.00 73.19 134 LEU A C 1
ATOM 1050 O O . LEU A 1 134 ? -21.733 8.268 39.903 1.00 73.19 134 LEU A O 1
ATOM 1054 N N . ASN A 1 135 ? -22.442 10.212 40.767 1.00 73.62 135 ASN A N 1
ATOM 1055 C CA . ASN A 1 135 ? -21.937 11.050 39.674 1.00 73.62 135 ASN A CA 1
ATOM 1056 C C . ASN A 1 135 ? -20.402 11.060 39.56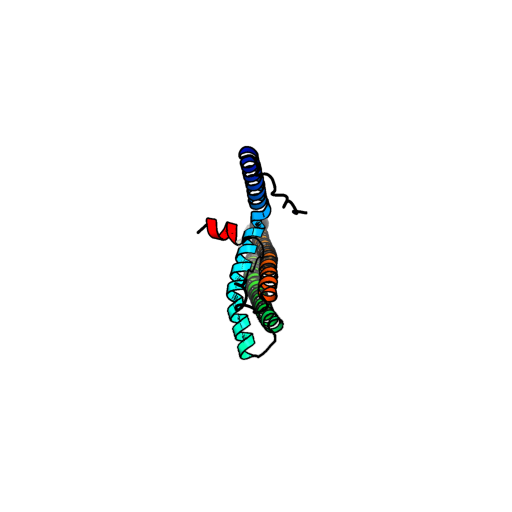4 1.00 73.62 135 ASN A C 1
ATOM 1058 O O . ASN A 1 135 ? -19.873 11.154 38.456 1.00 73.62 135 ASN A O 1
ATOM 1062 N N . GLU A 1 136 ? -19.677 10.924 40.681 1.00 79.19 136 GLU A N 1
ATOM 1063 C CA . GLU A 1 136 ? -18.209 10.835 40.661 1.00 79.19 136 GLU A CA 1
ATOM 1064 C C . GLU A 1 136 ? -17.769 9.529 39.988 1.00 79.19 136 GLU A C 1
ATOM 1066 O O . GLU A 1 136 ? -16.932 9.555 39.085 1.00 79.19 136 GLU A O 1
ATOM 1071 N N . ILE A 1 137 ? -18.438 8.415 40.309 1.00 78.75 137 ILE A N 1
ATOM 1072 C CA . ILE A 1 137 ? -18.197 7.098 39.696 1.00 78.75 137 ILE A CA 1
ATOM 1073 C C . ILE A 1 137 ? -18.483 7.132 38.185 1.00 78.75 137 ILE A C 1
ATOM 1075 O O . ILE A 1 137 ? -17.700 6.620 37.384 1.00 78.75 137 ILE A O 1
ATOM 1079 N N . VAL A 1 138 ? -19.574 7.784 37.768 1.00 78.12 138 VAL A N 1
ATOM 1080 C CA . VAL A 1 138 ? -19.919 7.976 36.345 1.00 78.12 138 VAL A CA 1
ATOM 1081 C C . VAL A 1 138 ? -18.860 8.813 35.612 1.00 78.12 138 VAL A C 1
ATOM 1083 O O . VAL A 1 138 ? -18.484 8.501 34.473 1.00 78.12 138 VAL A O 1
ATOM 1086 N N . SER A 1 139 ? -18.345 9.860 36.257 1.00 78.75 139 SER A N 1
ATOM 1087 C CA . SER A 1 139 ? -17.308 10.726 35.685 1.00 78.75 139 SER A CA 1
ATOM 1088 C C . SER A 1 139 ? -15.957 10.010 35.536 1.00 78.75 139 SER A C 1
ATOM 1090 O O . SER A 1 139 ? -15.269 10.163 34.519 1.00 78.75 139 SER A O 1
ATOM 1092 N N . GLU A 1 140 ? -15.609 9.151 36.493 1.00 81.56 140 GLU A N 1
ATOM 1093 C CA . GLU A 1 140 ? -14.383 8.356 36.471 1.00 81.56 140 GLU A CA 1
ATOM 1094 C C . GLU A 1 140 ? -14.455 7.267 35.391 1.00 81.56 140 GLU A C 1
ATOM 1096 O O . GLU A 1 140 ? -13.535 7.124 34.581 1.00 81.56 140 GLU A O 1
ATOM 1101 N N . LEU A 1 141 ? -15.607 6.600 35.264 1.00 80.00 141 LEU A N 1
ATOM 1102 C CA . LEU A 1 141 ? -15.864 5.612 34.213 1.00 80.00 141 LEU A CA 1
ATOM 1103 C C . LEU A 1 141 ? -15.758 6.219 32.804 1.00 80.00 141 LEU A C 1
ATOM 1105 O O . LEU A 1 141 ? -15.187 5.615 31.893 1.00 80.00 141 LEU A O 1
ATOM 1109 N N . SER A 1 142 ? -16.259 7.443 32.624 1.00 79.88 142 SER A N 1
ATOM 1110 C CA . SER A 1 142 ? -16.141 8.174 31.357 1.00 79.88 142 SER A CA 1
ATOM 1111 C C . SER A 1 142 ? -14.680 8.456 31.011 1.00 79.88 142 SER A C 1
ATOM 1113 O O . SER A 1 142 ? -14.256 8.248 29.873 1.00 79.88 142 SER A O 1
ATOM 1115 N N . THR A 1 143 ? -13.890 8.862 32.003 1.00 84.06 143 THR A N 1
ATOM 1116 C CA . THR A 1 143 ? -12.461 9.160 31.844 1.00 84.06 143 THR A CA 1
ATOM 1117 C C . THR A 1 143 ? -11.657 7.910 31.474 1.00 84.06 143 THR A C 1
ATOM 1119 O O . THR A 1 143 ? -10.778 7.984 30.616 1.00 84.06 143 THR A O 1
ATOM 1122 N N . LEU A 1 144 ? -12.012 6.746 32.027 1.00 80.50 144 LEU A N 1
ATOM 1123 C CA . LEU A 1 144 ? -11.387 5.456 31.707 1.00 80.50 144 LEU A CA 1
ATOM 1124 C C . LEU A 1 144 ? -11.720 4.941 30.296 1.00 80.50 144 LEU A C 1
ATOM 1126 O O . LEU A 1 144 ? -10.941 4.184 29.720 1.00 80.50 144 LEU A O 1
ATOM 1130 N N . SER A 1 145 ? -12.849 5.360 29.715 1.00 80.81 145 SER A N 1
ATOM 1131 C CA . SER A 1 145 ? -13.287 4.917 28.382 1.00 80.81 145 SER A CA 1
ATOM 1132 C C . SER A 1 145 ? -12.684 5.718 27.218 1.00 80.81 145 SER A C 1
ATOM 1134 O O . SER A 1 145 ? -12.481 5.176 26.130 1.00 80.81 145 SER A O 1
ATOM 1136 N N . GLN A 1 146 ? -12.336 6.993 27.437 1.00 81.50 146 GLN A N 1
ATOM 1137 C CA . GLN A 1 146 ? -11.768 7.865 26.397 1.00 81.50 146 GLN A CA 1
ATOM 1138 C C . GLN A 1 146 ? -10.492 7.308 25.731 1.00 81.50 146 GLN A C 1
ATOM 1140 O O . GLN A 1 146 ? -10.384 7.422 24.505 1.00 81.50 146 GLN A O 1
ATOM 1145 N N . PRO A 1 147 ? -9.526 6.716 26.467 1.00 85.62 147 PRO A N 1
ATOM 1146 C CA . PRO A 1 147 ? -8.338 6.113 25.869 1.00 85.62 147 PRO A CA 1
ATOM 1147 C C . PRO A 1 147 ? -8.679 4.977 24.902 1.00 85.62 147 PRO A C 1
ATOM 1149 O O . PRO A 1 147 ? -8.122 4.936 23.809 1.00 85.62 147 PRO A O 1
ATOM 1152 N N . LEU A 1 148 ? -9.649 4.124 25.252 1.00 82.38 148 LEU A N 1
ATOM 1153 C CA . LEU A 1 148 ? -10.056 2.979 24.431 1.00 82.38 148 LEU A CA 1
ATOM 1154 C C . LEU A 1 148 ? -10.634 3.428 23.084 1.00 82.38 148 LEU A C 1
ATOM 1156 O O . LEU A 1 148 ? -10.292 2.872 22.042 1.00 82.38 148 LEU A O 1
ATOM 1160 N N . PHE A 1 149 ? -11.458 4.479 23.080 1.00 85.25 149 PHE A N 1
ATOM 1161 C CA . PHE A 1 149 ? -12.000 5.038 21.838 1.00 85.25 149 PHE A CA 1
ATOM 1162 C C . PHE A 1 149 ? -10.927 5.705 20.976 1.00 85.25 149 PHE A C 1
ATOM 1164 O O . PHE A 1 149 ? -10.938 5.554 19.753 1.00 85.25 149 PHE A O 1
ATOM 1171 N N . LYS A 1 150 ? -9.977 6.418 21.595 1.00 87.12 150 LYS A N 1
ATOM 1172 C CA . LYS A 1 150 ? -8.846 7.025 20.877 1.00 87.12 150 LYS A CA 1
ATOM 1173 C C . LYS A 1 150 ? -7.940 5.970 20.253 1.00 87.12 150 LYS A C 1
ATOM 1175 O O . LYS A 1 150 ? -7.519 6.145 19.114 1.00 87.12 150 LYS A O 1
ATOM 1180 N N . GLU A 1 151 ? -7.661 4.891 20.973 1.00 87.50 151 GLU A N 1
ATOM 1181 C CA . GLU A 1 151 ? -6.848 3.783 20.479 1.00 87.50 151 GLU A CA 1
ATOM 1182 C C . GLU A 1 151 ? -7.562 3.033 19.349 1.00 87.50 151 GLU A C 1
ATOM 1184 O O . GLU A 1 151 ? -6.980 2.812 18.293 1.00 87.50 151 GLU A O 1
ATOM 1189 N N . ALA A 1 152 ? -8.861 2.759 19.477 1.00 85.81 152 ALA A N 1
ATOM 1190 C CA . ALA A 1 152 ? -9.631 2.148 18.393 1.00 85.81 152 ALA A CA 1
ATOM 1191 C C . ALA A 1 152 ? -9.675 3.037 17.131 1.00 85.81 152 ALA A C 1
ATOM 1193 O O . ALA A 1 152 ? -9.500 2.550 16.010 1.00 85.81 152 ALA A O 1
ATOM 1194 N N . GLY A 1 153 ? -9.839 4.354 17.302 1.00 86.19 153 GLY A N 1
ATOM 1195 C CA . GLY A 1 153 ? -9.770 5.325 16.208 1.00 86.19 153 GLY A CA 1
ATOM 1196 C C . GLY A 1 153 ? -8.379 5.426 15.569 1.00 86.19 153 GLY A C 1
ATOM 1197 O O . GLY A 1 153 ? -8.268 5.520 14.345 1.00 86.19 153 GLY A O 1
ATOM 1198 N N . SER A 1 154 ? -7.306 5.364 16.362 1.00 89.50 154 SER A N 1
ATOM 1199 C CA . SER A 1 154 ? -5.933 5.398 15.845 1.00 89.50 154 SER A CA 1
ATOM 1200 C C . SER A 1 154 ? -5.571 4.116 15.094 1.00 89.50 154 SER A C 1
ATOM 1202 O O . SER A 1 154 ? -4.897 4.187 14.063 1.00 89.50 154 SER A O 1
ATOM 1204 N N . LEU A 1 155 ? -6.072 2.957 15.532 1.00 87.25 155 LEU A N 1
ATOM 1205 C CA . LEU A 1 155 ? -5.930 1.687 14.820 1.00 87.25 155 LEU A CA 1
ATOM 1206 C C . LEU A 1 155 ? -6.608 1.749 13.447 1.00 87.25 155 LEU A C 1
ATOM 1208 O O . LEU A 1 155 ? -5.975 1.409 12.446 1.00 87.25 155 LEU A O 1
ATOM 1212 N N . LEU A 1 156 ? -7.841 2.266 13.370 1.00 87.44 156 LEU A N 1
ATOM 1213 C CA . LEU A 1 156 ? -8.525 2.515 12.094 1.00 87.44 156 LEU A CA 1
ATOM 1214 C C . LEU A 1 156 ? -7.713 3.446 11.187 1.00 87.44 156 LEU A C 1
ATOM 1216 O O . LEU A 1 156 ? -7.505 3.140 10.011 1.00 87.44 156 LEU A O 1
ATOM 1220 N N . GLY A 1 157 ? -7.199 4.547 11.739 1.00 88.06 157 GLY A N 1
ATOM 1221 C CA . GLY A 1 157 ? -6.344 5.483 11.007 1.00 88.06 157 GLY A CA 1
ATOM 1222 C C . GLY A 1 157 ? -5.051 4.840 10.494 1.00 88.06 157 GLY A C 1
ATOM 1223 O O . GLY A 1 157 ? -4.646 5.080 9.355 1.00 88.06 157 GLY A O 1
ATOM 1224 N N . THR A 1 158 ? -4.423 3.976 11.292 1.00 89.62 158 THR A N 1
ATOM 1225 C CA . THR A 1 158 ? -3.181 3.269 10.936 1.00 89.62 158 THR A CA 1
ATOM 1226 C C . THR A 1 158 ? -3.431 2.227 9.847 1.00 89.62 158 THR A C 1
ATOM 1228 O O . THR A 1 158 ? -2.665 2.148 8.885 1.00 89.62 158 THR A O 1
ATOM 1231 N N . ILE A 1 159 ? -4.523 1.462 9.934 1.00 88.06 159 ILE A N 1
ATOM 1232 C CA . ILE A 1 159 ? -4.922 0.494 8.899 1.00 88.06 159 ILE A CA 1
ATOM 1233 C C . ILE A 1 159 ? -5.229 1.222 7.585 1.00 88.06 159 ILE A C 1
ATOM 1235 O O . ILE A 1 159 ? -4.719 0.834 6.537 1.00 88.06 159 ILE A O 1
A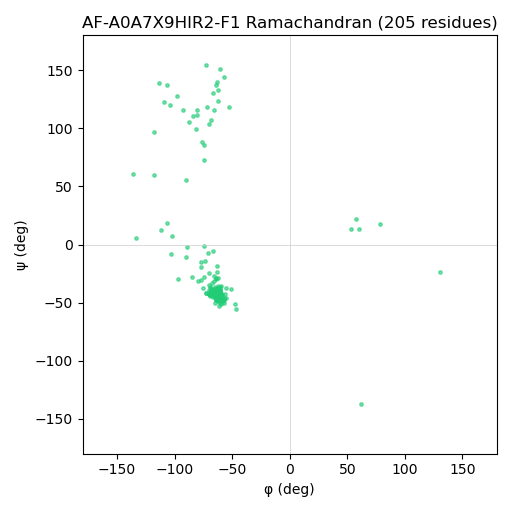TOM 1239 N N . ALA A 1 160 ? -5.986 2.321 7.630 1.00 87.06 160 ALA A N 1
ATOM 1240 C CA . ALA A 1 160 ? -6.283 3.114 6.439 1.00 87.06 160 ALA A CA 1
ATOM 1241 C C . ALA A 1 160 ? -5.005 3.684 5.797 1.00 87.06 160 ALA A C 1
ATOM 1243 O O . ALA A 1 160 ? -4.787 3.538 4.595 1.00 87.06 160 ALA A O 1
ATOM 1244 N N . THR A 1 161 ? -4.121 4.278 6.603 1.00 89.19 161 THR A N 1
ATOM 1245 C CA . THR A 1 161 ? -2.864 4.871 6.116 1.00 89.19 161 THR A CA 1
ATOM 1246 C C . THR A 1 161 ? -1.919 3.812 5.546 1.00 89.19 161 THR A C 1
ATOM 12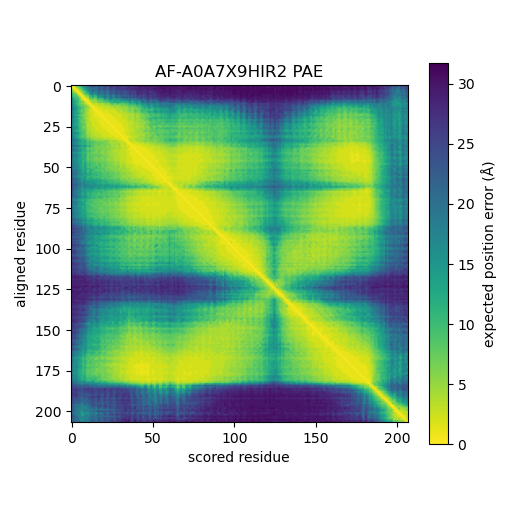48 O O . THR A 1 161 ? -1.320 4.015 4.487 1.00 89.19 161 THR A O 1
ATOM 1251 N N . SER A 1 162 ? -1.800 2.660 6.210 1.00 88.25 162 SER A N 1
ATOM 1252 C CA . SER A 1 162 ? -0.976 1.549 5.723 1.00 88.25 162 SER A CA 1
ATOM 1253 C C . SER A 1 162 ? -1.529 0.954 4.429 1.00 88.25 162 SER A C 1
ATOM 1255 O O . SER A 1 162 ? -0.752 0.740 3.502 1.00 88.25 162 SER A O 1
ATOM 1257 N N . ALA A 1 163 ? -2.850 0.798 4.297 1.00 88.69 163 ALA A N 1
ATOM 1258 C CA . ALA A 1 163 ? -3.480 0.342 3.059 1.00 88.69 163 ALA A CA 1
ATOM 1259 C C . ALA A 1 163 ? -3.195 1.287 1.880 1.00 88.69 163 ALA A C 1
ATOM 1261 O O . ALA A 1 163 ? -2.836 0.821 0.797 1.00 88.69 163 ALA A O 1
ATOM 1262 N N . VAL A 1 164 ? -3.276 2.609 2.086 1.00 90.12 164 VAL A N 1
ATOM 1263 C CA . VAL A 1 164 ? -2.913 3.602 1.057 1.00 90.12 164 VAL A CA 1
ATOM 1264 C C . VAL A 1 164 ? -1.433 3.491 0.681 1.00 90.12 164 VAL A C 1
ATOM 1266 O O . VAL A 1 164 ? -1.100 3.481 -0.502 1.00 90.12 164 VAL A O 1
ATOM 1269 N N . SER A 1 165 ? -0.534 3.348 1.658 1.00 90.81 165 SER A N 1
ATOM 1270 C CA . SER A 1 165 ? 0.902 3.173 1.394 1.00 90.81 165 SER A CA 1
ATOM 1271 C C . SER A 1 165 ? 1.193 1.894 0.596 1.00 90.81 165 SER A C 1
ATOM 1273 O O . SER A 1 165 ? 1.907 1.926 -0.409 1.00 90.81 165 SER A O 1
ATOM 1275 N N . THR A 1 166 ? 0.587 0.767 0.981 1.00 90.88 166 THR A N 1
ATOM 1276 C CA . THR A 1 166 ? 0.710 -0.504 0.256 1.00 90.88 166 THR A CA 1
ATOM 1277 C C . THR A 1 166 ? 0.155 -0.400 -1.161 1.00 90.88 166 THR A C 1
ATOM 1279 O O . THR A 1 166 ? 0.773 -0.923 -2.085 1.00 90.88 166 THR A O 1
ATOM 1282 N N . LEU A 1 167 ? -0.956 0.311 -1.361 1.00 92.88 167 LEU A N 1
ATOM 1283 C CA . LEU A 1 167 ? -1.519 0.586 -2.683 1.00 92.88 167 LEU A CA 1
ATOM 1284 C C . LEU A 1 167 ? -0.549 1.349 -3.584 1.00 92.88 167 LEU A C 1
ATOM 1286 O O . LEU A 1 167 ? -0.390 0.984 -4.746 1.00 92.88 167 LEU A O 1
ATOM 1290 N N . VAL A 1 168 ? 0.125 2.372 -3.056 1.00 93.75 168 VAL A N 1
ATOM 1291 C CA . VAL A 1 168 ? 1.120 3.146 -3.812 1.00 93.75 168 VAL A CA 1
ATOM 1292 C C . VAL A 1 168 ? 2.276 2.250 -4.258 1.00 93.75 168 VAL A C 1
ATOM 1294 O O . VAL A 1 168 ? 2.639 2.254 -5.437 1.00 93.75 168 VAL A O 1
ATOM 1297 N N . TRP A 1 169 ? 2.821 1.432 -3.354 1.00 93.62 169 TRP A N 1
ATOM 1298 C CA . TRP A 1 169 ? 3.900 0.501 -3.694 1.00 93.62 169 TRP A CA 1
ATOM 1299 C C . TRP A 1 169 ? 3.458 -0.581 -4.674 1.00 93.62 169 TRP A C 1
ATOM 1301 O O . TRP A 1 169 ? 4.165 -0.867 -5.637 1.00 93.62 169 TRP A O 1
ATOM 1311 N N . MET A 1 170 ? 2.277 -1.156 -4.470 1.00 94.81 170 MET A N 1
ATOM 1312 C CA . MET A 1 170 ? 1.710 -2.160 -5.363 1.00 94.81 170 MET A CA 1
ATOM 1313 C C . MET A 1 170 ? 1.462 -1.585 -6.759 1.00 94.81 170 MET A C 1
ATOM 1315 O O . MET A 1 170 ? 1.808 -2.219 -7.753 1.00 94.81 170 MET A O 1
ATOM 1319 N N . PHE A 1 171 ? 0.931 -0.366 -6.846 1.00 95.50 171 PHE A N 1
ATOM 1320 C CA . PHE A 1 171 ? 0.754 0.337 -8.110 1.00 95.50 171 PHE A CA 1
ATOM 1321 C C . PHE A 1 171 ? 2.093 0.575 -8.811 1.00 95.50 171 PHE A C 1
ATOM 1323 O O . PHE A 1 171 ? 2.202 0.308 -10.003 1.00 95.50 171 PHE A O 1
ATOM 1330 N N . PHE A 1 172 ? 3.132 0.998 -8.084 1.00 95.94 172 PHE A N 1
ATOM 1331 C CA . PHE A 1 172 ? 4.479 1.144 -8.640 1.00 95.94 172 PHE A CA 1
ATOM 1332 C C . PHE A 1 172 ? 5.015 -0.182 -9.205 1.00 95.94 172 PHE A C 1
ATOM 1334 O O . PHE A 1 172 ? 5.465 -0.221 -10.350 1.00 95.94 172 PHE A O 1
ATOM 1341 N N . VAL A 1 173 ? 4.905 -1.276 -8.442 1.00 97.00 173 VAL A N 1
ATOM 1342 C CA . VAL A 1 173 ? 5.301 -2.628 -8.874 1.00 97.00 173 VAL A CA 1
ATOM 1343 C C . VAL A 1 173 ? 4.560 -3.028 -10.150 1.00 97.00 173 VAL A C 1
ATOM 1345 O O . VAL A 1 173 ? 5.188 -3.441 -11.125 1.00 97.00 173 VAL A O 1
ATOM 1348 N N . LEU A 1 174 ? 3.234 -2.875 -10.170 1.00 96.81 174 LEU A N 1
ATOM 1349 C CA . LEU A 1 174 ? 2.402 -3.208 -11.325 1.00 96.81 174 LEU A CA 1
ATOM 1350 C C . LEU A 1 174 ? 2.716 -2.327 -12.532 1.00 96.81 174 LEU A C 1
ATOM 1352 O O . LEU A 1 174 ? 2.748 -2.834 -13.647 1.00 96.81 174 LEU A O 1
ATOM 1356 N N . MET A 1 175 ? 2.983 -1.039 -12.327 1.00 96.69 175 MET A N 1
ATOM 1357 C CA . MET A 1 175 ? 3.324 -0.107 -13.396 1.00 96.69 175 MET A CA 1
ATOM 1358 C C . MET A 1 175 ? 4.655 -0.487 -14.049 1.00 96.69 175 MET A C 1
ATOM 1360 O O . MET A 1 175 ? 4.717 -0.636 -15.267 1.00 96.69 175 MET A O 1
ATOM 1364 N N . VAL A 1 176 ? 5.708 -0.700 -13.255 1.00 96.12 176 VAL A N 1
ATOM 1365 C CA . VAL A 1 176 ? 7.022 -1.126 -13.769 1.00 96.12 176 VAL A CA 1
ATOM 1366 C C . VAL A 1 176 ? 6.915 -2.483 -14.463 1.00 96.12 176 VAL A C 1
ATOM 1368 O O . VAL A 1 176 ? 7.426 -2.661 -15.568 1.00 96.12 176 VAL A O 1
ATOM 1371 N N . SER A 1 177 ? 6.191 -3.418 -13.850 1.00 96.88 177 SER A N 1
ATOM 1372 C CA . SER A 1 177 ? 5.918 -4.736 -14.415 1.00 96.88 177 SER A CA 1
ATOM 1373 C C . SER A 1 177 ? 5.195 -4.631 -15.765 1.00 96.88 177 SER A C 1
ATOM 1375 O O . SER A 1 177 ? 5.617 -5.246 -16.742 1.00 96.88 177 SER A O 1
ATOM 1377 N N . PHE A 1 178 ? 4.162 -3.788 -15.856 1.00 95.69 178 PHE A N 1
ATOM 1378 C CA . PHE A 1 178 ? 3.413 -3.537 -17.086 1.00 95.69 178 PHE A CA 1
ATOM 1379 C C . PHE A 1 178 ? 4.315 -3.018 -18.199 1.00 95.69 178 PHE A C 1
ATOM 1381 O O . PHE A 1 178 ? 4.267 -3.545 -19.311 1.00 95.69 178 PHE A O 1
ATOM 1388 N N . PHE A 1 179 ? 5.153 -2.018 -17.911 1.00 93.75 179 PHE A N 1
ATOM 1389 C CA . PHE A 1 179 ? 6.105 -1.502 -18.892 1.00 93.75 179 PHE A CA 1
ATOM 1390 C C . PHE A 1 179 ? 7.067 -2.593 -19.357 1.00 93.75 179 PHE A C 1
ATOM 1392 O O . PHE A 1 179 ? 7.268 -2.739 -20.560 1.00 93.75 179 PHE A O 1
ATOM 1399 N N . MET A 1 180 ? 7.584 -3.410 -18.439 1.00 93.06 180 MET A N 1
ATOM 1400 C CA . MET A 1 180 ? 8.482 -4.511 -18.777 1.00 93.06 180 MET A CA 1
ATOM 1401 C C . MET A 1 180 ? 7.817 -5.532 -19.717 1.00 93.06 180 MET A C 1
ATOM 1403 O O . MET A 1 180 ? 8.368 -5.862 -20.770 1.00 93.06 180 MET A O 1
ATOM 1407 N N . VAL A 1 181 ? 6.613 -6.013 -19.388 1.00 93.12 181 VAL A N 1
ATOM 1408 C CA . VAL A 1 181 ? 5.896 -7.002 -20.215 1.00 93.12 181 VAL A CA 1
ATOM 1409 C C . VAL A 1 181 ? 5.484 -6.395 -21.558 1.00 93.12 181 VAL A C 1
ATOM 1411 O O . VAL A 1 181 ? 5.649 -7.022 -22.607 1.00 93.12 181 VAL A O 1
ATOM 1414 N N . LYS A 1 182 ? 4.992 -5.152 -21.561 1.00 92.19 182 LYS A N 1
ATOM 1415 C CA . LYS A 1 182 ? 4.606 -4.438 -22.783 1.00 92.19 182 LYS A CA 1
ATOM 1416 C C . LYS A 1 182 ? 5.791 -4.293 -23.743 1.00 92.19 182 LYS A C 1
ATOM 1418 O O . LYS A 1 182 ? 5.636 -4.616 -24.921 1.00 92.19 182 LYS A O 1
ATOM 1423 N N . GLU A 1 183 ? 6.953 -3.882 -23.237 1.00 87.12 183 GLU A N 1
ATOM 1424 C CA . GLU A 1 183 ? 8.170 -3.628 -24.024 1.00 87.12 183 GLU A CA 1
ATOM 1425 C C . GLU A 1 183 ? 8.859 -4.912 -24.506 1.00 87.12 183 GLU A C 1
ATOM 1427 O O . GLU A 1 183 ? 9.648 -4.894 -25.445 1.00 87.12 183 GLU A O 1
ATOM 1432 N N . THR A 1 184 ? 8.501 -6.071 -23.949 1.00 81.94 184 THR A N 1
ATOM 1433 C CA . THR A 1 184 ? 9.023 -7.370 -24.411 1.00 81.94 184 THR A CA 1
ATOM 1434 C C . THR A 1 184 ? 8.545 -7.718 -25.842 1.00 81.94 184 THR A C 1
ATOM 1436 O O . THR A 1 184 ? 8.987 -8.707 -26.429 1.00 81.94 184 THR A O 1
ATOM 1439 N N . HIS A 1 185 ? 7.655 -6.910 -26.446 1.00 68.69 185 HIS A N 1
ATOM 1440 C CA . HIS A 1 185 ? 7.168 -7.012 -27.835 1.00 68.69 185 HIS A CA 1
ATOM 1441 C C . HIS A 1 185 ? 6.608 -8.397 -28.237 1.00 68.69 185 HIS A C 1
ATOM 1443 O O . HIS A 1 185 ? 6.421 -8.681 -29.419 1.00 68.69 185 HIS A O 1
ATOM 1449 N N . GLY A 1 186 ? 6.344 -9.292 -27.278 1.00 61.56 186 GLY A N 1
ATOM 1450 C CA . GLY A 1 186 ? 6.032 -10.698 -27.554 1.00 61.56 186 GLY A CA 1
ATOM 1451 C C . GLY A 1 186 ? 7.157 -11.453 -28.287 1.00 61.56 186 GLY A C 1
ATOM 1452 O O . GLY A 1 186 ? 6.924 -12.550 -28.793 1.00 61.56 186 GLY A O 1
ATOM 1453 N N . LEU A 1 187 ? 8.369 -10.888 -28.369 1.00 59.94 187 LEU A N 1
ATOM 1454 C CA . LEU A 1 187 ? 9.506 -11.398 -29.141 1.00 59.94 187 LEU A CA 1
ATOM 1455 C C . LEU A 1 187 ? 10.369 -12.352 -28.301 1.00 59.94 187 LEU A C 1
ATOM 1457 O O . LEU A 1 187 ? 11.579 -12.184 -28.192 1.00 59.94 187 LEU A O 1
ATOM 1461 N N . SER A 1 188 ? 9.772 -13.406 -27.743 1.00 55.19 188 SER A N 1
ATOM 1462 C CA . SER A 1 188 ? 10.542 -14.480 -27.087 1.00 55.19 188 SER A CA 1
ATOM 1463 C C . SER A 1 188 ? 11.471 -15.224 -28.073 1.00 55.19 188 SER A C 1
ATOM 1465 O O . SER A 1 188 ? 12.457 -15.829 -27.671 1.00 55.19 188 SER A O 1
ATOM 1467 N N . GLY A 1 189 ? 11.233 -15.113 -29.389 1.00 52.94 189 GLY A N 1
ATOM 1468 C CA . GLY A 1 189 ? 11.982 -15.850 -30.415 1.00 52.94 189 GLY A CA 1
ATOM 1469 C C . GLY A 1 189 ? 13.256 -15.202 -30.984 1.00 52.94 189 GLY A C 1
ATOM 1470 O O . GLY A 1 189 ? 13.875 -15.815 -31.848 1.00 52.94 189 GLY A O 1
ATOM 1471 N N . LYS A 1 190 ? 13.650 -13.977 -30.593 1.00 50.41 190 LYS A N 1
ATOM 1472 C CA . LYS A 1 190 ? 14.787 -13.261 -31.237 1.00 50.41 190 LYS A CA 1
ATOM 1473 C C . LYS A 1 190 ? 15.807 -12.616 -30.292 1.00 50.41 190 LYS A C 1
ATOM 1475 O O . LYS A 1 190 ? 16.734 -11.965 -30.763 1.00 50.41 190 LYS A O 1
ATOM 1480 N N . LEU A 1 191 ? 15.686 -12.825 -28.982 1.00 49.88 191 LEU A N 1
ATOM 1481 C CA . LEU A 1 191 ? 16.543 -12.181 -27.975 1.00 49.88 191 LEU A CA 1
ATOM 1482 C C . LEU A 1 191 ? 18.000 -12.694 -27.944 1.00 49.88 191 LEU A C 1
ATOM 1484 O O . LEU A 1 191 ? 18.832 -12.088 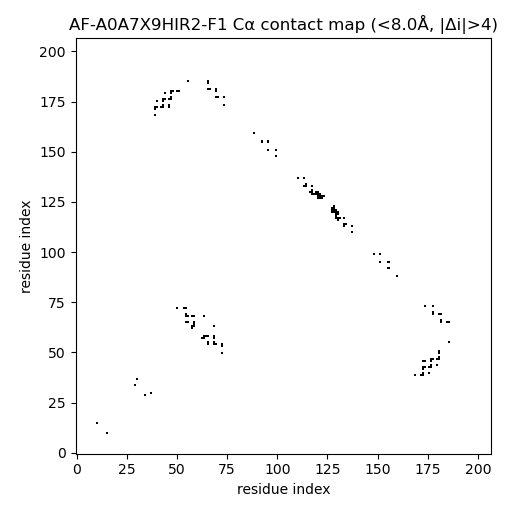-27.280 1.00 49.88 191 LEU A O 1
ATOM 1488 N N . ILE A 1 192 ? 18.345 -13.750 -28.693 1.00 53.91 192 ILE A N 1
ATOM 1489 C CA . ILE A 1 192 ? 19.719 -14.281 -28.778 1.00 53.91 192 ILE A CA 1
ATOM 1490 C C . ILE A 1 192 ? 20.244 -14.182 -30.216 1.00 53.91 192 ILE A C 1
ATOM 1492 O O . ILE A 1 192 ? 20.582 -15.173 -30.855 1.00 53.91 192 ILE A O 1
ATOM 1496 N N . ASN A 1 193 ? 20.305 -12.969 -30.756 1.00 49.44 193 ASN A N 1
ATOM 1497 C CA . ASN A 1 193 ? 21.193 -12.688 -31.883 1.00 49.44 193 ASN A CA 1
ATOM 1498 C C . ASN A 1 193 ? 21.912 -11.358 -31.649 1.00 49.44 193 ASN A C 1
ATOM 1500 O O . ASN A 1 193 ? 21.741 -10.389 -32.386 1.00 49.44 193 ASN A O 1
ATOM 1504 N N . LEU A 1 194 ? 22.681 -11.306 -30.558 1.00 50.91 194 LEU A N 1
ATOM 1505 C CA . LEU A 1 194 ? 23.568 -10.191 -30.247 1.00 50.91 194 LEU A CA 1
ATOM 1506 C C . LEU A 1 194 ? 24.794 -10.262 -31.178 1.00 50.91 194 LEU A C 1
ATOM 1508 O O . LEU A 1 194 ? 25.887 -10.662 -30.788 1.00 50.91 194 LEU A O 1
ATOM 1512 N N . GLN A 1 195 ? 24.601 -9.929 -32.453 1.00 53.75 195 GLN A N 1
ATOM 1513 C CA . GLN A 1 195 ? 25.700 -9.706 -33.389 1.00 53.75 195 GLN A CA 1
ATOM 1514 C C . GLN A 1 195 ? 26.301 -8.337 -33.080 1.00 53.75 195 GLN A C 1
ATOM 1516 O O . GLN A 1 195 ? 25.859 -7.335 -33.628 1.00 53.75 195 GLN A O 1
ATOM 1521 N N . ILE A 1 196 ? 27.277 -8.285 -32.168 1.00 57.16 196 ILE A N 1
ATOM 1522 C CA . ILE A 1 196 ? 28.110 -7.095 -31.953 1.00 57.16 196 ILE A CA 1
ATOM 1523 C C . ILE A 1 196 ? 29.301 -7.191 -32.925 1.00 57.16 196 ILE A C 1
ATOM 1525 O O . ILE A 1 196 ? 30.206 -8.004 -32.700 1.00 57.16 196 ILE A O 1
ATOM 1529 N N . PRO A 1 197 ? 29.333 -6.410 -34.022 1.00 50.44 197 PRO A N 1
ATOM 1530 C CA . PRO A 1 197 ? 30.486 -6.378 -34.907 1.00 50.44 197 PRO A CA 1
ATOM 1531 C C . PRO A 1 197 ? 31.635 -5.649 -34.197 1.00 50.44 197 PRO A C 1
ATOM 1533 O O . PRO A 1 197 ? 31.501 -4.485 -33.839 1.00 50.44 197 PRO A O 1
ATOM 1536 N N . GLY A 1 198 ? 32.751 -6.350 -33.961 1.00 59.22 198 GLY A N 1
ATOM 1537 C CA . GLY A 1 198 ? 33.987 -5.776 -33.400 1.00 59.22 198 GLY A CA 1
ATOM 1538 C C . GLY A 1 198 ? 34.598 -6.531 -32.211 1.00 59.22 198 GLY A C 1
ATOM 1539 O O . GLY A 1 198 ? 35.806 -6.482 -32.034 1.00 59.22 198 GLY A O 1
ATOM 1540 N N . TYR A 1 199 ? 33.815 -7.310 -31.454 1.00 60.44 199 TYR A N 1
ATOM 1541 C CA . TYR A 1 199 ? 34.273 -7.974 -30.213 1.00 60.44 199 TYR A CA 1
ATOM 1542 C C . TYR A 1 199 ? 34.485 -9.497 -30.333 1.00 60.44 199 TYR A C 1
ATOM 1544 O O . TYR A 1 199 ? 34.539 -10.217 -29.335 1.00 60.44 199 TYR A O 1
ATOM 1552 N N . ARG A 1 200 ? 34.619 -10.014 -31.565 1.00 61.59 200 ARG A N 1
ATOM 1553 C CA . ARG A 1 200 ? 34.769 -11.460 -31.828 1.00 61.59 200 ARG A CA 1
ATOM 1554 C C . ARG A 1 200 ? 36.035 -12.070 -31.216 1.00 61.59 200 ARG A C 1
ATOM 1556 O O . ARG A 1 200 ? 35.982 -13.208 -30.765 1.00 61.59 200 ARG A O 1
ATOM 1563 N N . GLU A 1 201 ? 37.147 -11.336 -31.190 1.00 60.69 201 GLU A N 1
ATOM 1564 C CA . GLU A 1 201 ? 38.426 -11.885 -30.712 1.00 60.69 201 GLU A CA 1
ATOM 1565 C C . GLU A 1 201 ? 38.544 -11.919 -29.185 1.00 60.69 201 GLU A C 1
ATOM 1567 O O . GLU A 1 201 ? 39.142 -12.849 -28.645 1.00 60.69 201 GLU A O 1
ATOM 1572 N N . ASP A 1 202 ? 37.922 -10.976 -28.475 1.00 64.94 202 ASP A N 1
ATOM 1573 C CA . ASP A 1 202 ? 37.957 -10.946 -27.006 1.00 64.94 202 ASP A CA 1
ATOM 1574 C C . ASP A 1 202 ? 37.042 -12.014 -26.394 1.00 64.94 202 ASP A C 1
ATOM 1576 O O . ASP A 1 202 ? 37.427 -12.690 -25.441 1.00 64.94 202 ASP A O 1
ATOM 1580 N N . MET A 1 203 ? 35.879 -12.259 -27.008 1.00 64.88 203 MET A N 1
ATOM 1581 C CA . MET A 1 203 ? 34.967 -13.347 -26.626 1.00 64.88 203 MET A CA 1
ATOM 1582 C C . MET A 1 203 ? 35.607 -14.734 -26.805 1.00 64.88 203 MET A C 1
ATOM 1584 O O . MET A 1 203 ? 35.292 -15.660 -26.064 1.00 64.88 203 MET A O 1
ATOM 1588 N N . ARG A 1 204 ? 36.542 -14.878 -27.755 1.00 62.47 204 ARG A N 1
ATOM 1589 C CA . ARG A 1 204 ? 37.272 -16.128 -28.024 1.00 62.47 204 ARG A CA 1
ATOM 1590 C C . ARG A 1 204 ? 38.381 -16.417 -27.009 1.00 62.47 204 ARG A C 1
ATOM 1592 O O . ARG A 1 204 ? 38.823 -17.554 -26.912 1.00 62.47 204 ARG A O 1
ATOM 1599 N N . ARG A 1 205 ? 38.842 -15.406 -26.266 1.00 61.72 205 ARG A N 1
ATOM 1600 C CA . ARG A 1 205 ? 39.894 -15.541 -25.240 1.00 61.72 205 ARG A CA 1
ATOM 1601 C C . ARG A 1 205 ? 39.351 -15.849 -23.844 1.00 61.72 205 ARG A C 1
ATOM 1603 O O . ARG A 1 205 ? 40.139 -16.151 -22.956 1.00 61.72 205 ARG A O 1
ATOM 1610 N N . MET A 1 206 ? 38.038 -15.741 -23.649 1.00 61.25 206 MET A N 1
ATOM 1611 C CA . MET A 1 206 ? 37.362 -16.018 -22.375 1.00 61.25 206 MET A CA 1
ATOM 1612 C C . MET A 1 206 ? 36.660 -17.388 -22.344 1.00 61.25 206 MET A C 1
ATOM 1614 O O . MET A 1 206 ? 35.938 -17.662 -21.387 1.00 61.25 206 MET A O 1
ATOM 1618 N N . GLY A 1 207 ? 36.852 -18.215 -23.380 1.00 52.53 207 GLY A N 1
ATOM 1619 C CA . GLY A 1 207 ? 36.394 -19.606 -23.451 1.00 52.53 207 GLY A CA 1
ATOM 1620 C C . GLY A 1 207 ? 37.527 -20.584 -23.194 1.00 52.53 207 GLY A C 1
ATOM 1621 O O . GLY A 1 207 ? 38.599 -20.387 -23.808 1.00 52.53 207 GLY A O 1
#

Sequence (207 aa):
MEDKETISPPWPNSTKMLVALTLLVILAALFIRFNNVLVPLVLAFMVAYLIYPIADFLRLKTKLPWTASVLIVYLVIILAILGLLVWGGLSITVQIGNMIDFISKSISNLQGEIASLDETVIQIGPFQYKFTNLNEIVSELSTLSQPLFKEAGSLLGTIATSAVSTLVWMFFVLMVSFFMVKETHGLSGKLINLQIPGYREDMRRMG

Nearest PDB structures (foldseek):
  8cq2-assembly1_E  TM=4.192E-01  e=6.724E+00  Photorhabdus luminescens
  6h6f-assembly1_E  TM=3.230E-01  e=8.014E+00  Photorhabdus luminescens
  6rw8-assembly1_A  TM=2.146E-01  e=4.464E+00  Xenorhabdus nematophila
  6h6e-assembly1_E  TM=2.102E-01  e=7.129E+00  Photorhabdus luminescens

Mean predicted aligned error: 12.45 Å

pLDDT: mean 82.6, std 13.68, range [42.81, 97.19]

Secondary structure (DSSP, 8-state):
-------PPPPPHHHHHHHHHHHHHHHHHHHHHHHHHHHHHHHHHHHHHHHHHHHHHHHHHH---HHHHHHHHHHHHHHHHHHHHHHHHHHHHHHHHHHHHHHHHHHHHHHHHHHHHHT--EEETTEEE----HHHHHHHHHHHHHHHHHHHHHHHHHHHHHHHHHHHHHHHHHHHHHHHHHHTTT-TTSS-----TT-HHHHHH--

Foldseek 3Di:
DDDPDPDDDDDDPVVVVVVVVVVVVVVVVCCVVCVVVVVLLVLLVVVLVVCLVVLVVQCVVVVDFSLVSLVVSLVVVVVVVVVCCVVVLVVVVVVLVVVLVVVVVVLVVVLVVLVVQQPDFDDDDPDTDGDPCSVVVNVVSVVVCVVVSVVSVVVNVVVVVVVVVVVVSVVVSSVSSSVVNNVVSNPPPPPPPPPDPPCVVVVVVVD

Radius of gyration: 34.92 Å; Cα contacts (8 Å, |Δi|>4): 81; chains: 1; bounding box: 88×31×106 Å